Protein AF-A0A091BJ72-F1 (afdb_monomer)

Foldseek 3Di:
DDDDDDDDDDDPDDDDDDDDDDDDDDDDDDDDDDDDDDPDPPDPDPPPDDPDPPQDQDLVSLVVQLVVQVVVVQLPDDPPRHNLVSLLSNCVVPPPDPVSLVSLVVSLVVLLVQLVVCLVVVVLVSNVVSLVSNCSSPVPPPVSVVSVVSSVVSVVVVVVVVVVVVVVVVVVVVVVVVVVVVVVVVVVVVVVVVVVPDDDD

pLDDT: mean 84.04, std 21.43, range [33.72, 98.81]

Solvent-accessible surface area (backbone atoms only — not comparable to full-atom values): 12445 Å² total; per-residue (Å²): 136,81,91,82,90,80,86,83,85,82,78,88,80,83,90,86,78,90,80,87,83,77,90,79,90,79,86,77,90,75,92,82,83,86,81,93,72,79,82,75,81,74,76,77,70,83,76,77,75,70,81,74,76,78,78,61,86,49,71,69,48,24,51,51,48,22,52,50,19,51,76,70,66,17,48,72,46,54,86,98,60,15,19,52,60,31,41,54,54,43,39,73,76,47,71,86,46,64,68,51,54,50,51,47,62,71,48,41,65,56,35,52,54,48,20,55,52,23,45,76,68,67,38,54,70,58,18,53,52,30,50,51,50,45,39,68,72,45,73,81,46,79,64,53,60,59,52,52,54,52,44,56,51,51,53,52,50,52,50,52,52,52,50,53,51,50,53,51,52,51,53,49,51,51,52,50,53,52,51,49,53,53,50,54,51,54,51,51,52,52,52,53,53,54,59,74,68,57,77,89,127

Radius of gyration: 33.38 Å; Cα contacts (8 Å, |Δi|>4): 116; chains: 1; bounding box: 82×54×85 Å

Sequence (201 aa):
MSLFAKENDMRPLRPLLCLPVLLLLSACAGESSPDAAAPAATAAAPVEAAPAPAAPTDEAGLRAAAASALSEQRLYSPVGDNAIEHYLALRALVPGDANIETALVELLPYALIGSEQAIARGDFTEARRLVGLVERADAELPALSRLRDSLVAAEAEAEAEAEAAALAAEQEAARREEAEKLAASAEAEARLRAAAATPAS

Secondary structure (DSSP, 8-state):
------------------------------------------------PPPPPPPP-SHHHHHHHHHHHHHTT-SS-STTSSHHHHHHHHHHHSTT-HHHHHHHHHHHHHHHHHHHHHHHTT-HHHHHHHHHHHHHH-TT-HHHHHHHHHHHHHHHHHHHHHHHHHHHHHHHHHHHHHHHHHHHHHHHHHHHHHHHTS---

Nearest PDB structures (foldseek):
  7ue2-assembly1_A  TM=5.210E-01  e=1.868E-01  synthetic construct
  3c72-assembly1_A  TM=3.985E-01  e=3.627E+00  Rattus norvegicus
  3pz2-assembly1_A  TM=4.069E-01  e=6.001E+00  Rattus norvegicus

Organism: NCBI:txid1384054

Mean predicted aligned error: 14.5 Å

Structure (mmCIF, N/CA/C/O backbone):
data_AF-A0A091BJ72-F1
#
_entry.id   AF-A0A091BJ72-F1
#
loop_
_atom_site.group_PDB
_atom_site.id
_atom_site.type_symbol
_atom_site.label_atom_id
_atom_site.label_alt_id
_atom_site.label_comp_id
_atom_site.label_asym_id
_atom_site.label_entity_id
_atom_site.label_seq_id
_atom_site.pdbx_PDB_ins_code
_atom_site.Cartn_x
_atom_site.Cartn_y
_atom_site.Cartn_z
_atom_site.occupancy
_atom_site.B_iso_or_equiv
_atom_site.auth_seq_id
_atom_site.auth_comp_id
_atom_site.auth_asym_id
_atom_site.auth_atom_id
_atom_site.pdbx_PDB_model_num
ATOM 1 N N . MET A 1 1 ? 19.953 36.176 57.507 1.00 41.91 1 MET A N 1
ATOM 2 C CA . MET A 1 1 ? 21.101 35.612 56.764 1.00 41.91 1 MET A CA 1
ATOM 3 C C . MET A 1 1 ? 20.507 34.896 55.560 1.00 41.91 1 MET A C 1
ATOM 5 O O . MET A 1 1 ? 19.962 33.820 55.724 1.00 41.91 1 MET A O 1
ATOM 9 N N . SER A 1 2 ? 20.163 35.669 54.528 1.00 42.78 2 SER A N 1
ATOM 10 C CA . SER A 1 2 ? 20.933 35.805 53.272 1.00 42.78 2 SER A CA 1
ATOM 11 C C . SER A 1 2 ? 20.709 34.581 52.370 1.00 42.78 2 SER A C 1
ATOM 13 O O . SER A 1 2 ? 21.158 33.497 52.708 1.00 42.78 2 SER A O 1
ATOM 15 N N . LEU A 1 3 ? 19.808 34.671 51.384 1.00 46.44 3 LEU A N 1
ATOM 16 C CA . LEU A 1 3 ? 20.031 35.196 50.017 1.00 46.44 3 LEU A CA 1
ATOM 17 C C . LEU A 1 3 ? 20.848 34.228 49.148 1.00 46.44 3 LEU A C 1
ATOM 19 O O . LEU A 1 3 ? 22.059 34.193 49.289 1.00 46.44 3 LEU A O 1
ATOM 23 N N . PHE A 1 4 ? 20.160 33.508 48.254 1.00 56.00 4 PHE A N 1
ATOM 24 C CA . PHE A 1 4 ? 20.587 33.033 46.920 1.00 56.00 4 PHE A CA 1
ATOM 25 C C . PHE A 1 4 ? 19.333 32.383 46.288 1.00 56.00 4 PHE A C 1
ATOM 27 O O . PHE A 1 4 ? 18.953 31.287 46.676 1.00 56.00 4 PHE A O 1
ATOM 34 N N . ALA A 1 5 ? 18.469 33.083 45.547 1.00 49.78 5 ALA A N 1
ATOM 35 C CA . ALA A 1 5 ? 18.656 33.655 44.210 1.00 49.78 5 ALA A CA 1
ATOM 36 C C . ALA A 1 5 ? 19.182 32.630 43.190 1.00 49.78 5 ALA A C 1
ATOM 38 O O . ALA A 1 5 ? 20.393 32.482 43.033 1.00 49.78 5 ALA A O 1
ATOM 39 N N . LYS A 1 6 ? 18.257 31.971 42.479 1.00 48.66 6 LYS A N 1
ATOM 40 C CA . LYS A 1 6 ? 18.360 31.754 41.030 1.00 48.66 6 LYS A CA 1
ATOM 41 C C . LYS A 1 6 ? 16.979 31.428 40.456 1.00 48.66 6 LYS A C 1
ATOM 43 O O . LYS A 1 6 ? 16.575 30.271 40.389 1.00 48.66 6 LYS A O 1
ATOM 48 N N . GLU A 1 7 ? 16.259 32.477 40.063 1.00 51.22 7 GLU A N 1
ATOM 49 C CA . GLU A 1 7 ? 15.229 32.389 39.034 1.00 51.22 7 GLU A CA 1
ATOM 50 C C . GLU A 1 7 ? 15.788 31.705 37.776 1.00 51.22 7 GLU A C 1
ATOM 52 O O . GLU A 1 7 ? 16.894 32.014 37.328 1.00 51.22 7 GLU A O 1
ATOM 57 N N . ASN A 1 8 ? 14.997 30.822 37.170 1.00 56.53 8 ASN A N 1
ATOM 58 C CA . ASN A 1 8 ? 15.040 30.633 35.726 1.00 56.53 8 ASN A CA 1
ATOM 59 C C . ASN A 1 8 ? 13.606 30.502 35.211 1.00 56.53 8 ASN A C 1
ATOM 61 O O . ASN A 1 8 ? 13.036 29.422 35.083 1.00 56.53 8 ASN A O 1
ATOM 65 N N . ASP A 1 9 ? 13.043 31.682 35.007 1.00 54.84 9 ASP A N 1
ATOM 66 C CA . ASP A 1 9 ? 11.742 31.992 34.446 1.00 54.84 9 ASP A CA 1
ATOM 67 C C . ASP A 1 9 ? 11.800 31.736 32.922 1.00 54.84 9 ASP A C 1
ATOM 69 O O . ASP A 1 9 ? 12.394 32.516 32.176 1.00 54.84 9 ASP A O 1
ATOM 73 N N . MET A 1 10 ? 11.245 30.619 32.435 1.00 57.88 10 MET A N 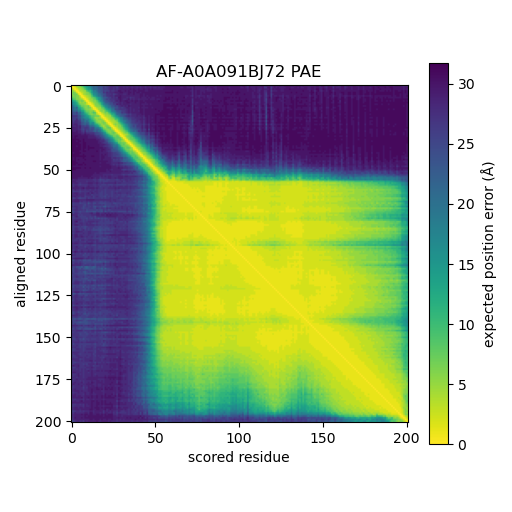1
ATOM 74 C CA . MET A 1 10 ? 11.017 30.397 30.997 1.00 57.88 10 MET A CA 1
ATOM 75 C C . MET A 1 10 ? 9.549 30.660 30.682 1.00 57.88 10 MET A C 1
ATOM 77 O O . MET A 1 10 ? 8.684 29.793 30.767 1.00 57.88 10 MET A O 1
ATOM 81 N N . ARG A 1 11 ? 9.297 31.915 30.317 1.00 65.38 11 ARG A N 1
ATOM 82 C CA . ARG A 1 11 ? 8.025 32.438 29.820 1.00 65.38 11 ARG A CA 1
ATOM 83 C C . ARG A 1 11 ? 7.670 31.813 28.462 1.00 65.38 11 ARG A C 1
ATOM 85 O O . ARG A 1 11 ? 8.443 31.999 27.521 1.00 65.38 11 ARG A O 1
ATOM 92 N N . PRO A 1 12 ? 6.484 31.211 28.274 1.00 50.06 12 PRO A N 1
ATOM 93 C CA . PRO A 1 12 ? 5.878 31.135 26.954 1.00 50.06 12 PRO A CA 1
ATOM 94 C C . PRO A 1 12 ? 5.236 32.489 26.622 1.00 50.06 12 PRO A C 1
ATOM 96 O O . PRO A 1 12 ? 4.242 32.913 27.211 1.00 50.06 12 PRO A O 1
ATOM 99 N N . LEU A 1 13 ? 5.862 33.201 25.687 1.00 52.53 13 LEU A N 1
ATOM 100 C CA . LEU A 1 13 ? 5.383 34.458 25.132 1.00 52.53 13 LEU A CA 1
ATOM 101 C C . LEU A 1 13 ? 4.424 34.167 23.961 1.00 52.53 13 LEU A C 1
ATOM 103 O O . LEU A 1 13 ? 4.842 33.566 22.978 1.00 52.53 13 LEU A O 1
ATOM 107 N N . ARG A 1 14 ? 3.205 34.726 24.061 1.00 55.38 14 ARG A N 1
ATOM 108 C CA . ARG A 1 14 ? 2.172 34.962 23.018 1.00 55.38 14 ARG A CA 1
ATOM 109 C C . ARG A 1 14 ? 1.281 33.776 22.624 1.00 55.38 14 ARG A C 1
ATOM 111 O O . ARG A 1 14 ? 1.757 32.775 22.106 1.00 55.38 14 ARG 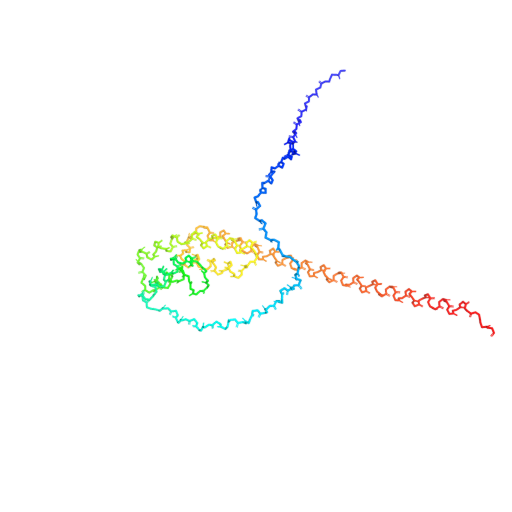A O 1
ATOM 118 N N . PRO A 1 15 ? -0.044 33.968 22.760 1.00 50.94 15 PRO A N 1
ATOM 119 C CA . PRO A 1 15 ? -0.793 34.442 21.593 1.00 50.94 15 PRO A CA 1
ATOM 120 C C . PRO A 1 15 ? -1.921 35.424 21.955 1.00 50.94 15 PRO A C 1
ATOM 122 O O . PRO A 1 15 ? -2.860 35.072 22.656 1.00 50.94 15 PRO A O 1
ATOM 125 N N . LEU A 1 16 ? -1.863 36.650 21.431 1.00 54.25 16 LEU A N 1
ATOM 126 C CA . LEU A 1 16 ? -3.065 37.444 21.164 1.00 54.25 16 LEU A CA 1
ATOM 127 C C . LEU A 1 16 ? -2.705 38.594 20.222 1.00 54.25 16 LEU A C 1
ATOM 129 O O . LEU A 1 16 ? -2.104 39.580 20.641 1.00 54.25 16 LEU A O 1
ATOM 133 N N . LEU A 1 17 ? -3.086 38.474 18.954 1.00 52.97 17 LEU A N 1
ATOM 134 C CA . LEU A 1 17 ? -3.581 39.629 18.218 1.00 52.97 17 LEU A CA 1
ATOM 135 C C . LEU A 1 17 ? -4.507 39.150 17.101 1.00 52.97 17 LEU A C 1
ATOM 137 O O . LEU A 1 17 ? -4.074 38.682 16.052 1.00 52.97 17 LEU A O 1
ATOM 141 N N . CYS A 1 18 ? -5.801 39.282 17.370 1.00 44.34 18 CYS A N 1
ATOM 142 C CA . CYS A 1 18 ? -6.822 39.444 16.356 1.00 44.34 18 CYS A CA 1
ATOM 143 C C . CYS A 1 18 ? -6.465 40.646 15.474 1.00 44.34 18 CYS A C 1
ATOM 145 O O . CYS A 1 18 ? -6.255 41.739 16.000 1.00 44.34 18 CYS A O 1
ATOM 147 N N . LEU A 1 19 ? -6.500 40.488 14.153 1.00 52.81 19 LEU A N 1
ATOM 148 C CA . LEU A 1 19 ? -6.856 41.608 13.291 1.00 52.81 19 LEU A CA 1
ATOM 149 C C . LEU A 1 19 ? -7.689 41.113 12.097 1.00 52.81 19 LEU A C 1
ATOM 151 O O . LEU A 1 19 ? -7.181 40.346 11.279 1.00 52.81 19 LEU A O 1
ATOM 155 N N . PRO A 1 20 ? -8.965 41.523 12.003 1.00 56.84 20 PRO A N 1
ATOM 156 C CA . PRO A 1 20 ? -9.822 41.260 10.860 1.00 56.84 20 PRO A CA 1
ATOM 157 C C . PRO A 1 20 ? -9.554 42.308 9.774 1.00 56.84 20 PRO A C 1
ATOM 159 O O . PRO A 1 20 ? -9.448 43.497 10.073 1.00 56.84 20 PRO A O 1
ATOM 162 N N . VAL A 1 21 ? -9.491 41.896 8.508 1.00 59.38 21 VAL A N 1
ATOM 163 C CA . VAL A 1 21 ? -9.450 42.833 7.375 1.00 59.38 21 VAL A CA 1
ATOM 164 C C . VAL A 1 21 ? -10.595 42.519 6.418 1.00 59.38 21 VAL A C 1
ATOM 166 O O . VAL A 1 21 ? -10.520 41.641 5.569 1.00 59.38 21 VAL A O 1
ATOM 169 N N . LEU A 1 22 ? -11.684 43.239 6.685 1.00 56.50 22 LEU A N 1
ATOM 170 C CA . LEU A 1 22 ? -12.515 44.011 5.759 1.00 56.50 22 LEU A CA 1
ATOM 171 C C . LEU A 1 22 ? -12.846 43.422 4.377 1.00 56.50 22 LEU A C 1
ATOM 173 O O . LEU A 1 22 ? -12.075 43.485 3.424 1.00 56.50 22 LEU A O 1
ATOM 177 N N . LEU A 1 23 ? -14.118 43.024 4.297 1.00 41.75 23 LEU A N 1
ATOM 178 C CA . LEU A 1 23 ? -15.016 43.103 3.147 1.00 41.75 23 LEU A CA 1
ATOM 179 C C . LEU A 1 23 ? -14.775 44.332 2.251 1.00 41.75 23 LEU A C 1
ATOM 181 O O . LEU A 1 23 ? -14.851 45.471 2.715 1.00 41.75 23 LEU A O 1
ATOM 185 N N . LEU A 1 24 ? -14.670 44.089 0.944 1.00 59.56 24 LEU A N 1
ATOM 186 C CA . LEU A 1 24 ? -15.122 45.025 -0.083 1.00 59.56 24 LEU A CA 1
ATO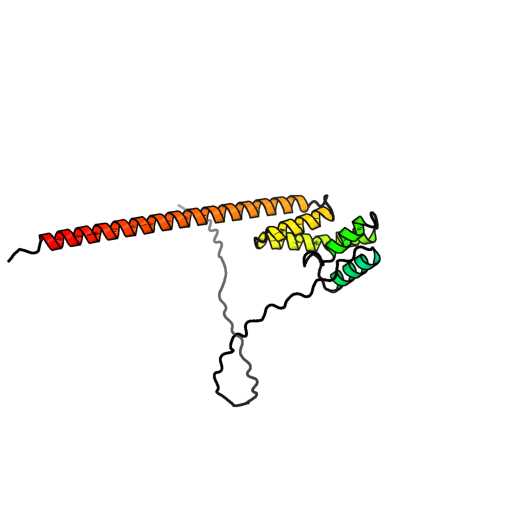M 187 C C . LEU A 1 24 ? -16.255 44.364 -0.874 1.00 59.56 24 LEU A C 1
ATOM 189 O O . LEU A 1 24 ? -16.051 43.405 -1.614 1.00 59.56 24 LEU A O 1
ATOM 193 N N . LEU A 1 25 ? -17.460 44.899 -0.670 1.00 49.41 25 LEU A N 1
ATOM 194 C CA . LEU A 1 25 ? -18.632 44.711 -1.517 1.00 49.41 25 LEU A CA 1
ATOM 195 C C . LEU A 1 25 ? -18.341 45.323 -2.894 1.00 49.41 25 LEU A C 1
ATOM 197 O O . LEU A 1 25 ? -18.135 46.532 -2.996 1.00 49.41 25 LEU A O 1
ATOM 201 N N . SER A 1 26 ? -18.403 44.515 -3.951 1.00 54.50 26 SER A N 1
ATOM 202 C CA . SER A 1 26 ? -18.716 45.010 -5.290 1.00 54.50 26 SER A CA 1
ATOM 203 C C . SER A 1 26 ? -20.077 44.460 -5.686 1.00 54.50 26 SER A C 1
ATOM 205 O O . SER A 1 26 ? -20.306 43.252 -5.711 1.00 54.50 26 SER A O 1
ATOM 207 N N . ALA A 1 27 ? -20.996 45.395 -5.876 1.00 45.66 27 ALA A N 1
ATOM 208 C CA . ALA A 1 27 ? -22.393 45.187 -6.166 1.00 45.66 27 ALA A CA 1
ATOM 209 C C . ALA A 1 27 ? -22.590 44.829 -7.643 1.00 45.66 27 ALA A C 1
ATOM 211 O O . ALA A 1 27 ? -22.234 45.612 -8.519 1.00 45.66 27 ALA A O 1
ATOM 212 N N . CYS A 1 28 ? -23.266 43.715 -7.900 1.00 50.41 28 CYS A N 1
ATOM 213 C CA . CYS A 1 28 ? -24.176 43.621 -9.032 1.00 50.41 28 CYS A CA 1
ATOM 214 C C . CYS A 1 28 ? -25.547 43.273 -8.468 1.00 50.41 28 CYS A C 1
ATOM 216 O O . CYS A 1 28 ? -25.776 42.174 -7.965 1.00 50.41 28 CYS A O 1
ATOM 218 N N . ALA A 1 29 ? -26.420 44.277 -8.500 1.00 36.97 29 ALA A N 1
ATOM 219 C CA . ALA A 1 29 ? -27.843 44.122 -8.298 1.00 36.97 29 ALA A CA 1
ATOM 220 C C . ALA A 1 29 ? -28.407 43.199 -9.385 1.00 36.97 29 ALA A C 1
ATOM 222 O O . ALA A 1 29 ? -28.078 43.318 -10.565 1.00 36.97 29 ALA A O 1
ATOM 223 N N . GLY A 1 30 ? -29.241 42.274 -8.944 1.00 33.72 30 GLY A N 1
ATOM 224 C CA . GLY A 1 30 ? -29.987 41.330 -9.753 1.00 33.72 30 GLY A CA 1
ATOM 225 C C . GLY A 1 30 ? -31.021 40.711 -8.834 1.00 33.72 30 GLY A C 1
ATOM 226 O O . GLY A 1 30 ? -30.848 39.596 -8.350 1.00 33.72 30 GLY A O 1
ATOM 227 N N . GLU A 1 31 ? -32.035 41.499 -8.486 1.00 39.50 31 GLU A N 1
ATOM 228 C CA . GLU A 1 31 ? -33.151 41.053 -7.667 1.00 39.50 31 GLU A CA 1
ATOM 229 C C . GLU A 1 31 ? -33.950 39.965 -8.396 1.00 39.50 31 GLU A C 1
ATOM 231 O O . GLU A 1 31 ? -34.531 40.215 -9.450 1.00 39.50 31 GLU A O 1
ATOM 236 N N . SER A 1 32 ? -34.016 38.767 -7.812 1.00 34.44 32 SER A N 1
ATOM 237 C CA . SER A 1 32 ? -35.209 37.909 -7.798 1.00 34.44 32 SER A CA 1
ATOM 238 C C . SER A 1 32 ? -35.010 36.754 -6.814 1.00 34.44 32 SER A C 1
ATOM 240 O O . SER A 1 32 ? -34.097 35.943 -6.929 1.00 34.44 32 SER A O 1
ATOM 242 N N . SER A 1 33 ? -35.892 36.687 -5.827 1.00 38.34 33 SER A N 1
ATOM 243 C CA . SER A 1 33 ? -36.176 35.520 -4.987 1.00 38.34 33 SER A CA 1
ATOM 244 C C . SER A 1 33 ? -37.695 35.487 -4.782 1.00 38.34 33 SER A C 1
ATOM 246 O O . SER A 1 33 ? -38.308 36.554 -4.897 1.00 38.34 33 SER A O 1
ATOM 248 N N . PRO A 1 34 ? -38.323 34.353 -4.420 1.00 46.28 34 PRO A N 1
ATOM 249 C CA . PRO A 1 34 ? -37.728 33.059 -4.067 1.00 46.28 34 PRO A CA 1
ATOM 250 C C . PRO A 1 34 ? -38.365 31.866 -4.815 1.00 46.28 34 PRO A C 1
ATOM 252 O O . PRO A 1 34 ? -39.544 31.895 -5.149 1.00 46.28 34 PRO A O 1
ATOM 255 N N . ASP A 1 35 ? -37.631 30.767 -4.980 1.00 34.03 35 ASP A N 1
ATOM 256 C CA . ASP A 1 35 ? -38.262 29.448 -4.874 1.00 34.03 35 ASP A CA 1
ATOM 257 C C . ASP A 1 35 ? -37.281 28.447 -4.272 1.00 34.03 35 ASP A C 1
ATOM 259 O O . ASP A 1 35 ? -36.131 28.308 -4.695 1.00 34.03 35 ASP A O 1
ATOM 263 N N . ALA A 1 36 ? -37.750 27.803 -3.214 1.00 48.66 36 ALA A N 1
ATOM 264 C CA . ALA A 1 36 ? -37.056 26.745 -2.522 1.00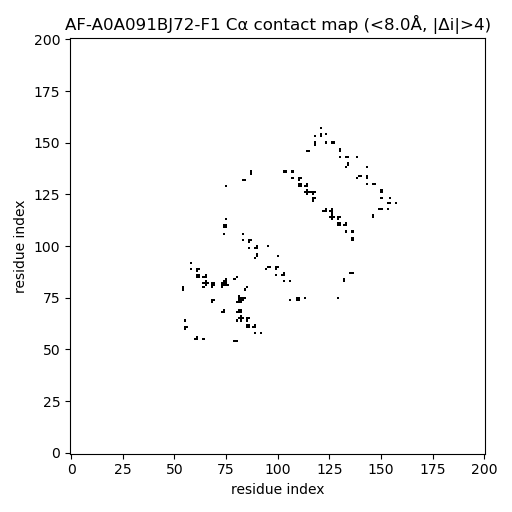 48.66 36 ALA A CA 1
ATOM 265 C C . ALA A 1 36 ? -37.318 25.439 -3.274 1.00 48.66 36 ALA A C 1
ATOM 267 O O . ALA A 1 36 ? -38.329 24.781 -3.052 1.00 48.66 36 ALA A O 1
ATOM 268 N N . ALA A 1 37 ? -36.375 25.036 -4.121 1.00 44.50 37 ALA A N 1
ATOM 269 C CA . ALA A 1 37 ? -36.301 23.678 -4.635 1.00 44.50 37 ALA A CA 1
ATOM 270 C C . ALA A 1 37 ? -35.021 23.031 -4.102 1.00 44.50 37 ALA A C 1
ATOM 272 O O . ALA A 1 37 ? -33.906 23.375 -4.495 1.00 44.50 37 ALA A O 1
ATOM 273 N N . ALA A 1 38 ? -35.192 22.107 -3.158 1.00 50.97 38 ALA A N 1
ATOM 274 C CA . ALA A 1 38 ? -34.137 21.206 -2.726 1.00 50.97 38 ALA A CA 1
ATOM 275 C C . ALA A 1 38 ? -33.558 20.472 -3.952 1.00 50.97 38 ALA A C 1
ATOM 277 O O . ALA A 1 38 ? -34.342 19.980 -4.770 1.00 50.97 38 ALA A O 1
ATOM 278 N N . PRO A 1 39 ? -32.228 20.343 -4.105 1.00 42.34 39 PRO A N 1
ATOM 279 C CA . PRO A 1 39 ? -31.697 19.439 -5.105 1.00 42.34 39 PRO A CA 1
ATOM 280 C C . PRO A 1 39 ? -32.037 18.019 -4.652 1.00 42.34 39 PRO A C 1
ATOM 282 O O . PRO A 1 39 ? -31.519 17.521 -3.651 1.00 42.34 39 PRO A O 1
ATOM 285 N N . ALA A 1 40 ? -32.948 17.373 -5.376 1.00 44.94 40 ALA A N 1
ATOM 286 C CA . ALA A 1 40 ? -33.088 15.933 -5.312 1.00 44.94 40 ALA A CA 1
ATOM 287 C C . ALA A 1 40 ? -31.718 15.334 -5.645 1.00 44.94 40 ALA A C 1
ATOM 289 O O . ALA A 1 40 ? -31.148 15.608 -6.703 1.00 44.94 40 ALA A O 1
ATOM 290 N N . ALA A 1 41 ? -31.176 14.554 -4.713 1.00 48.09 41 ALA A N 1
ATOM 291 C CA . ALA A 1 41 ? -30.009 13.732 -4.951 1.00 48.09 41 ALA A CA 1
ATOM 292 C C . ALA A 1 41 ? -30.356 12.741 -6.067 1.00 48.09 41 ALA A C 1
ATOM 294 O O . ALA A 1 41 ? -30.972 11.702 -5.831 1.00 48.09 41 ALA A O 1
ATOM 295 N N . THR A 1 42 ? -29.989 13.081 -7.300 1.00 43.69 42 THR A N 1
ATOM 296 C CA . THR A 1 42 ? -29.877 12.102 -8.373 1.00 43.69 42 THR A CA 1
ATOM 297 C C . THR A 1 42 ? -28.794 11.132 -7.934 1.00 43.69 42 THR A C 1
ATOM 299 O O . THR A 1 42 ? -27.609 11.462 -7.948 1.00 43.69 42 THR A O 1
ATOM 302 N N . ALA A 1 43 ? -29.213 9.951 -7.482 1.00 51.97 43 ALA A N 1
ATOM 303 C CA . ALA A 1 43 ? -28.327 8.817 -7.320 1.00 51.97 43 ALA A CA 1
ATOM 304 C C . ALA A 1 43 ? -27.600 8.620 -8.654 1.00 51.97 43 ALA A C 1
ATOM 306 O O . ALA A 1 43 ? -28.229 8.340 -9.677 1.00 51.97 43 ALA A O 1
ATOM 307 N N . ALA A 1 44 ? -26.286 8.845 -8.650 1.00 49.88 44 ALA A N 1
ATOM 308 C CA . ALA A 1 44 ? -25.439 8.515 -9.777 1.00 49.88 44 ALA A CA 1
ATOM 309 C C . ALA A 1 44 ? -25.612 7.016 -10.036 1.00 49.88 44 ALA A C 1
ATOM 311 O O . ALA A 1 44 ? -25.274 6.187 -9.189 1.00 49.88 44 ALA A O 1
ATOM 312 N N . ALA A 1 45 ? -26.212 6.683 -11.178 1.00 52.59 45 ALA A N 1
ATOM 313 C CA . ALA A 1 45 ? -26.253 5.314 -11.655 1.00 52.59 45 ALA A CA 1
ATOM 314 C C . ALA A 1 45 ? -24.807 4.788 -11.723 1.00 52.59 45 ALA A C 1
ATOM 316 O O . ALA A 1 45 ? -23.912 5.560 -12.087 1.00 52.59 45 ALA A O 1
ATOM 317 N N . PRO A 1 46 ? -24.556 3.513 -11.374 1.00 48.97 46 PRO A N 1
ATOM 318 C CA . PRO A 1 46 ? -23.229 2.943 -11.511 1.00 48.97 46 PRO A CA 1
ATOM 319 C C . PRO A 1 46 ? -22.833 3.067 -12.978 1.00 48.97 46 PRO A C 1
ATOM 321 O O . PRO A 1 46 ? -23.512 2.536 -13.858 1.00 48.97 46 PRO A O 1
ATOM 324 N N . VAL A 1 47 ? -21.766 3.816 -13.244 1.00 53.09 47 VAL A N 1
ATOM 325 C CA . VAL A 1 47 ? -21.139 3.807 -14.558 1.00 53.09 47 VAL A CA 1
ATOM 326 C C . VAL A 1 47 ? -20.506 2.429 -14.668 1.00 53.09 47 VAL A C 1
ATOM 328 O O . VAL A 1 47 ? -19.510 2.142 -14.008 1.00 53.09 47 VAL A O 1
ATOM 331 N N . GLU A 1 48 ? -21.159 1.543 -15.413 1.00 56.91 48 GLU A N 1
ATOM 332 C CA . GLU A 1 48 ? -20.614 0.241 -15.767 1.00 56.91 48 GLU A CA 1
ATOM 333 C C . GLU A 1 48 ? -19.283 0.498 -16.480 1.00 56.91 48 GLU A C 1
ATOM 335 O O . GLU A 1 48 ? -19.242 1.092 -17.561 1.00 56.91 48 GLU A O 1
ATOM 340 N N . ALA A 1 49 ? -18.180 0.168 -15.801 1.00 55.50 49 ALA A N 1
ATOM 341 C CA . ALA A 1 49 ? -16.843 0.362 -16.329 1.00 55.50 49 ALA A CA 1
ATOM 342 C C . ALA A 1 49 ? -16.731 -0.446 -17.624 1.00 55.50 49 ALA A C 1
ATOM 344 O O . ALA A 1 49 ? -16.847 -1.673 -17.610 1.00 55.50 49 ALA A O 1
ATOM 345 N N . ALA A 1 50 ? -16.532 0.252 -18.745 1.00 56.88 50 ALA A N 1
ATOM 346 C CA . ALA A 1 50 ? -16.207 -0.390 -20.008 1.00 56.88 50 ALA A CA 1
ATOM 347 C C . ALA A 1 50 ? -15.030 -1.360 -19.789 1.00 56.88 50 ALA A C 1
ATOM 349 O O . ALA A 1 50 ? -14.134 -1.043 -18.997 1.00 56.88 50 ALA A O 1
ATOM 350 N N . PRO A 1 51 ? -15.018 -2.532 -20.452 1.00 53.81 51 PRO A N 1
ATOM 351 C CA . PRO A 1 51 ? -13.944 -3.498 -20.284 1.00 53.81 51 PRO A CA 1
ATOM 352 C C . PRO A 1 51 ? -12.612 -2.806 -20.564 1.00 53.81 51 PRO A C 1
ATOM 354 O O . PRO A 1 51 ? -12.421 -2.232 -21.639 1.00 53.81 51 PRO A O 1
ATOM 357 N N . ALA A 1 52 ? -11.720 -2.825 -19.570 1.00 60.19 52 ALA A N 1
ATOM 358 C CA . ALA A 1 52 ? -10.395 -2.251 -19.716 1.00 60.19 52 ALA A CA 1
ATOM 359 C C . ALA A 1 52 ? -9.721 -2.902 -20.936 1.00 60.19 52 ALA A C 1
ATOM 361 O O . ALA A 1 52 ? -9.795 -4.131 -21.081 1.00 60.19 52 ALA A O 1
ATOM 362 N N . PRO A 1 53 ? -9.109 -2.116 -21.841 1.00 62.41 53 PRO A N 1
ATOM 363 C CA . PRO A 1 53 ? -8.335 -2.689 -22.930 1.00 62.41 53 PRO A CA 1
ATOM 364 C C . PRO A 1 53 ? -7.294 -3.649 -22.348 1.00 62.41 53 PRO A C 1
ATOM 366 O O . PRO A 1 53 ? -6.745 -3.404 -21.273 1.00 62.41 53 PRO A O 1
ATOM 369 N N . ALA A 1 54 ? -7.050 -4.763 -23.042 1.00 71.62 54 ALA A N 1
ATOM 370 C CA . ALA A 1 54 ? -6.042 -5.720 -22.611 1.00 71.62 54 ALA A CA 1
ATOM 371 C C . ALA A 1 54 ? -4.696 -5.001 -22.444 1.00 71.62 54 ALA A C 1
ATOM 373 O O . ALA A 1 54 ? -4.288 -4.245 -23.331 1.00 71.62 54 ALA A O 1
ATOM 374 N N . ALA A 1 55 ? -4.032 -5.228 -21.308 1.00 76.44 55 ALA A N 1
ATOM 375 C CA . ALA A 1 55 ? -2.728 -4.639 -21.042 1.00 76.44 55 ALA A CA 1
ATOM 376 C C . ALA A 1 55 ? -1.761 -5.013 -22.179 1.00 76.44 55 ALA A C 1
ATOM 378 O O . ALA A 1 55 ? -1.734 -6.181 -22.587 1.00 76.44 55 ALA A O 1
ATOM 379 N N . PRO A 1 56 ? -0.995 -4.051 -22.722 1.00 84.94 56 PRO A N 1
ATOM 380 C CA . PRO A 1 56 ? -0.042 -4.357 -23.773 1.00 84.94 56 PRO A CA 1
ATOM 381 C C . PRO A 1 56 ? 1.006 -5.338 -23.248 1.00 84.94 56 PRO A C 1
ATOM 383 O O . PRO A 1 56 ? 1.474 -5.222 -22.119 1.00 84.94 56 PRO A O 1
ATOM 386 N N . THR A 1 57 ? 1.369 -6.314 -24.075 1.00 86.81 57 THR A N 1
ATOM 387 C CA . THR A 1 57 ? 2.330 -7.366 -23.704 1.00 86.81 57 THR A CA 1
ATOM 388 C C . THR A 1 57 ? 3.595 -7.341 -24.550 1.00 86.81 57 THR A C 1
ATOM 390 O O . THR A 1 57 ? 4.548 -8.050 -24.239 1.00 86.81 57 THR A O 1
ATOM 393 N N . ASP A 1 58 ? 3.604 -6.578 -25.642 1.00 95.50 58 ASP A N 1
ATOM 394 C CA . ASP A 1 58 ? 4.767 -6.403 -26.498 1.00 95.50 58 ASP A CA 1
ATOM 395 C C . ASP A 1 58 ? 5.559 -5.147 -26.115 1.00 95.50 58 ASP A C 1
ATOM 397 O O . ASP A 1 58 ? 5.076 -4.233 -25.446 1.00 95.50 58 ASP A O 1
ATOM 401 N N . GLU A 1 59 ? 6.817 -5.104 -26.542 1.00 96.62 59 GLU A N 1
ATOM 402 C CA . GLU A 1 59 ? 7.756 -4.050 -26.162 1.00 96.62 59 GLU A CA 1
ATOM 403 C C . GLU A 1 59 ? 7.281 -2.657 -26.609 1.00 96.62 59 GLU A C 1
ATOM 405 O O . GLU A 1 59 ? 7.366 -1.687 -25.856 1.00 96.62 59 GLU A O 1
ATOM 410 N N . ALA A 1 60 ? 6.754 -2.555 -27.833 1.00 97.12 60 ALA A N 1
ATOM 411 C CA . ALA A 1 60 ? 6.264 -1.298 -28.389 1.00 97.12 60 ALA A CA 1
ATOM 412 C C . ALA A 1 60 ? 5.021 -0.791 -27.643 1.00 97.12 60 ALA A C 1
ATOM 414 O O . ALA A 1 60 ? 4.970 0.388 -27.282 1.00 97.12 60 ALA A O 1
ATOM 415 N N . GLY A 1 61 ? 4.051 -1.671 -27.371 1.00 97.31 61 GLY A N 1
ATOM 416 C CA . GLY A 1 61 ? 2.853 -1.329 -26.615 1.00 97.31 61 GLY A CA 1
ATOM 417 C C . GLY A 1 61 ? 3.173 -0.931 -25.178 1.00 97.31 61 GLY A C 1
ATOM 418 O O . GLY A 1 61 ? 2.667 0.082 -24.700 1.00 97.31 61 GLY A O 1
ATOM 419 N N . LEU A 1 62 ? 4.069 -1.660 -24.509 1.00 97.75 62 LEU A N 1
ATOM 420 C CA . LEU A 1 62 ? 4.490 -1.341 -23.145 1.00 97.75 62 LEU A CA 1
ATOM 421 C C . LEU A 1 62 ? 5.235 -0.003 -23.058 1.00 97.75 62 LEU A C 1
ATOM 423 O O . LEU A 1 62 ? 4.994 0.767 -22.131 1.00 97.75 62 LEU A O 1
ATOM 427 N N . ARG A 1 63 ? 6.095 0.334 -24.032 1.00 98.00 63 ARG A N 1
ATOM 428 C CA . ARG A 1 63 ? 6.736 1.663 -24.070 1.00 98.00 63 ARG A CA 1
ATOM 429 C C . ARG A 1 63 ? 5.725 2.784 -24.280 1.00 98.00 63 ARG A C 1
ATOM 431 O O . ARG A 1 63 ? 5.830 3.819 -23.624 1.00 98.00 63 ARG A O 1
ATOM 438 N N . ALA A 1 64 ? 4.746 2.586 -25.162 1.00 97.94 64 ALA A N 1
ATOM 439 C CA . ALA A 1 64 ? 3.675 3.557 -25.364 1.00 97.94 64 ALA A CA 1
ATOM 440 C C . ALA A 1 64 ? 2.827 3.740 -24.091 1.00 97.94 64 ALA A C 1
ATOM 442 O O . ALA A 1 64 ? 2.535 4.874 -23.711 1.00 97.94 64 ALA A O 1
ATOM 443 N N . ALA A 1 65 ? 2.491 2.647 -23.401 1.00 97.62 65 ALA A N 1
ATOM 444 C CA . ALA A 1 65 ? 1.736 2.687 -22.152 1.00 97.62 65 ALA A CA 1
ATOM 445 C C . ALA A 1 65 ? 2.519 3.346 -21.009 1.00 97.62 65 ALA A C 1
ATOM 447 O O . ALA A 1 65 ? 1.971 4.205 -20.322 1.00 97.62 65 ALA A O 1
ATOM 448 N N . ALA A 1 66 ? 3.810 3.035 -20.852 1.00 98.00 66 ALA A N 1
ATOM 449 C CA . ALA A 1 66 ? 4.676 3.699 -19.879 1.00 98.00 66 ALA A CA 1
ATOM 450 C C . ALA A 1 66 ? 4.751 5.217 -20.128 1.00 98.00 66 ALA A C 1
ATOM 452 O O . ALA A 1 66 ? 4.597 6.007 -19.197 1.00 98.00 66 ALA A O 1
ATOM 453 N N . ALA A 1 67 ? 4.917 5.636 -21.388 1.00 97.75 67 ALA A N 1
ATOM 454 C CA . ALA A 1 67 ? 4.957 7.050 -21.757 1.00 97.75 67 ALA A CA 1
ATOM 455 C C . ALA A 1 67 ? 3.621 7.770 -21.495 1.00 97.75 67 ALA A C 1
ATOM 457 O O . ALA A 1 67 ? 3.623 8.876 -20.952 1.00 97.75 67 ALA A O 1
ATOM 458 N N . SER A 1 68 ? 2.485 7.144 -21.830 1.00 98.31 68 SER A N 1
ATOM 459 C CA . SER A 1 68 ? 1.151 7.674 -21.498 1.00 98.31 68 SER A CA 1
ATOM 460 C C . SER A 1 68 ? 0.987 7.814 -19.985 1.00 98.31 68 SER A C 1
ATOM 462 O O . SER A 1 68 ? 0.683 8.910 -19.513 1.00 98.31 68 SER A O 1
ATOM 464 N N . ALA A 1 69 ? 1.283 6.761 -19.219 1.00 98.38 69 ALA A N 1
ATOM 465 C CA . ALA A 1 69 ? 1.175 6.773 -17.765 1.00 98.38 69 ALA A CA 1
ATOM 466 C C . ALA A 1 69 ? 2.028 7.877 -17.120 1.00 98.38 69 ALA A C 1
ATOM 468 O O . ALA A 1 69 ? 1.545 8.578 -16.234 1.00 98.38 69 ALA A O 1
ATOM 469 N N . LEU A 1 70 ? 3.258 8.099 -17.599 1.00 98.06 70 LEU A N 1
ATOM 470 C CA . LEU A 1 70 ? 4.091 9.223 -17.158 1.00 98.06 70 LEU A CA 1
ATOM 471 C C . LEU A 1 70 ? 3.451 10.579 -17.471 1.00 98.06 70 LEU A C 1
ATOM 473 O O . LEU A 1 70 ? 3.374 11.440 -16.594 1.00 98.06 70 LEU A O 1
ATOM 477 N N . SER A 1 71 ? 2.985 10.772 -18.709 1.00 98.25 71 SER A N 1
ATOM 478 C CA . SER A 1 71 ? 2.391 12.043 -19.147 1.00 98.25 71 SER A CA 1
ATOM 479 C C . SER A 1 71 ? 1.125 12.408 -18.368 1.00 98.25 71 SER A C 1
ATOM 481 O O . SER A 1 71 ? 0.859 13.580 -18.114 1.00 98.25 71 SER A O 1
ATOM 483 N N . GLU A 1 72 ? 0.386 11.392 -17.933 1.00 98.25 72 GLU A N 1
ATOM 484 C CA . GLU A 1 72 ? -0.846 11.514 -17.159 1.00 98.25 72 GLU A CA 1
ATOM 485 C C . GLU A 1 72 ? -0.607 11.402 -15.645 1.00 98.25 72 GLU A C 1
ATOM 487 O O . GLU A 1 72 ? -1.558 11.332 -14.871 1.00 98.25 72 GLU A O 1
ATOM 492 N N . GLN A 1 73 ? 0.657 11.389 -15.208 1.00 98.06 73 GLN A N 1
ATOM 493 C CA . GLN A 1 73 ? 1.060 11.323 -13.799 1.00 98.06 73 GLN A CA 1
ATOM 494 C C . GLN A 1 73 ? 0.551 10.078 -13.047 1.00 98.06 73 GLN A C 1
ATOM 496 O O . GLN A 1 73 ? 0.495 10.061 -11.815 1.00 98.06 73 GLN A O 1
ATOM 501 N N . ARG A 1 74 ? 0.253 8.992 -13.766 1.00 98.38 74 ARG A N 1
ATOM 502 C CA . ARG A 1 74 ? -0.067 7.672 -13.204 1.00 98.38 74 ARG A CA 1
ATOM 503 C C . ARG A 1 74 ? 1.224 6.943 -12.838 1.00 98.38 74 ARG A C 1
ATOM 505 O O . ARG A 1 74 ? 1.630 5.995 -13.501 1.00 98.38 74 ARG A O 1
ATOM 512 N N . LEU A 1 75 ? 1.935 7.432 -11.820 1.00 98.44 75 LEU A N 1
ATOM 513 C CA . LEU A 1 75 ? 3.297 6.965 -11.517 1.00 98.44 75 LEU A CA 1
ATOM 514 C C . LEU A 1 75 ? 3.315 5.555 -10.909 1.00 98.44 75 LEU A C 1
ATOM 516 O O . LEU A 1 75 ? 3.997 4.672 -11.418 1.00 98.44 75 LEU A O 1
ATOM 520 N N . TYR A 1 76 ? 2.530 5.337 -9.852 1.00 98.00 76 TYR A N 1
ATOM 521 C CA . TYR A 1 76 ? 2.402 4.051 -9.146 1.00 98.00 76 TYR A CA 1
ATOM 522 C C . TYR A 1 76 ? 0.943 3.595 -8.982 1.00 98.00 76 TYR A C 1
ATOM 524 O O . TYR A 1 76 ? 0.684 2.518 -8.446 1.00 98.00 76 TYR A O 1
ATOM 532 N N . SER A 1 77 ? -0.009 4.436 -9.387 1.00 96.31 77 SER A N 1
ATOM 533 C CA . SER A 1 77 ? -1.456 4.257 -9.245 1.00 96.31 77 SER A CA 1
ATOM 534 C C . SER A 1 77 ? -2.145 4.742 -10.527 1.00 96.31 77 SER A C 1
ATOM 536 O O . SER A 1 77 ? -1.646 5.709 -11.115 1.00 96.31 77 SER A O 1
ATOM 538 N N . PRO A 1 78 ? -3.256 4.118 -10.966 1.00 96.75 78 PRO A N 1
ATOM 539 C CA . PRO A 1 78 ? -3.947 2.960 -10.379 1.00 96.75 78 PRO A CA 1
ATOM 540 C C . PRO A 1 78 ? -3.186 1.636 -10.571 1.00 96.75 78 PRO A C 1
ATOM 542 O O . PRO A 1 78 ? -2.188 1.567 -11.288 1.00 96.75 78 PRO A O 1
ATOM 545 N N . VAL A 1 79 ? -3.646 0.570 -9.910 1.00 94.81 79 VAL A N 1
ATOM 546 C CA . VAL A 1 79 ? -3.097 -0.790 -10.075 1.00 94.81 79 VAL A CA 1
ATOM 547 C C . VAL A 1 79 ? -3.274 -1.259 -11.520 1.00 94.81 79 VAL A C 1
ATOM 549 O O . VAL A 1 79 ? -4.348 -1.079 -12.090 1.00 94.81 79 VAL A O 1
ATOM 552 N N . GLY A 1 80 ? -2.245 -1.875 -12.107 1.00 92.50 80 GLY A N 1
ATOM 553 C CA . GLY A 1 80 ? -2.307 -2.458 -13.451 1.00 92.50 80 GLY A CA 1
ATOM 554 C C . GLY A 1 80 ? -2.182 -1.468 -14.613 1.00 92.50 80 GLY A C 1
ATOM 555 O O . GLY A 1 80 ? -1.995 -1.902 -15.746 1.00 92.50 80 GLY A O 1
ATOM 556 N N . ASP A 1 81 ? -2.250 -0.158 -14.362 1.00 95.62 81 ASP A N 1
ATOM 557 C CA . ASP A 1 81 ? -2.055 0.872 -15.388 1.00 95.62 81 ASP A CA 1
ATOM 558 C C . ASP A 1 81 ? -1.313 2.094 -14.831 1.00 95.62 81 ASP A C 1
ATOM 560 O O . ASP A 1 81 ? -1.852 3.196 -14.693 1.00 95.62 81 ASP A O 1
ATOM 564 N N . ASN A 1 82 ? -0.046 1.876 -14.486 1.00 98.12 82 ASN A N 1
ATOM 565 C CA . ASN A 1 82 ? 0.860 2.918 -14.024 1.00 98.12 82 ASN A CA 1
ATOM 566 C C . ASN A 1 82 ? 2.267 2.736 -14.601 1.00 98.12 82 ASN A C 1
ATOM 568 O O . ASN A 1 82 ? 2.646 1.652 -15.049 1.00 98.12 82 ASN A O 1
ATOM 572 N N . ALA A 1 83 ? 3.047 3.815 -14.579 1.00 98.56 83 ALA A N 1
ATOM 573 C CA . ALA A 1 83 ? 4.360 3.877 -15.200 1.00 98.56 83 ALA A CA 1
ATOM 574 C C . ALA A 1 83 ? 5.316 2.819 -14.631 1.00 98.56 83 ALA A C 1
ATOM 576 O O . ALA A 1 83 ? 5.966 2.120 -15.405 1.00 98.56 83 ALA A O 1
ATOM 577 N N . ILE A 1 84 ? 5.377 2.654 -13.303 1.00 98.69 84 ILE A N 1
ATOM 578 C CA . ILE A 1 84 ? 6.280 1.681 -12.669 1.00 98.69 84 ILE A CA 1
ATOM 579 C C . ILE A 1 84 ? 5.958 0.255 -13.120 1.00 98.69 84 ILE A C 1
ATOM 581 O O . ILE A 1 84 ? 6.869 -0.484 -13.484 1.00 98.69 84 ILE A O 1
ATOM 585 N N . GLU A 1 85 ? 4.687 -0.147 -13.124 1.00 98.38 85 GLU A N 1
ATOM 586 C CA . GLU A 1 85 ? 4.291 -1.494 -13.551 1.00 98.38 85 GLU A CA 1
ATOM 587 C C . GLU A 1 85 ? 4.617 -1.750 -15.031 1.00 98.38 85 GLU A C 1
ATOM 589 O O . GLU A 1 85 ? 5.160 -2.810 -15.353 1.00 98.38 85 GLU A O 1
ATOM 594 N N . HIS A 1 86 ? 4.402 -0.761 -15.909 1.00 98.44 86 HIS A N 1
ATOM 595 C CA . HIS A 1 86 ? 4.787 -0.858 -17.323 1.00 98.44 86 HIS A CA 1
ATOM 596 C C . HIS A 1 86 ? 6.310 -0.961 -17.504 1.00 98.44 86 HIS A C 1
ATOM 598 O O . HIS A 1 86 ? 6.779 -1.786 -18.288 1.00 98.44 86 HIS A O 1
ATOM 604 N N . TYR A 1 87 ? 7.109 -0.196 -16.750 1.00 98.56 87 TYR A N 1
ATOM 605 C CA . TYR A 1 87 ? 8.575 -0.300 -16.794 1.00 98.56 87 TYR A CA 1
ATOM 606 C C . TYR A 1 87 ? 9.106 -1.613 -16.208 1.00 98.56 87 TYR A C 1
ATOM 608 O O . TYR A 1 87 ? 10.060 -2.176 -16.742 1.00 98.56 87 TYR A O 1
ATOM 616 N N . LEU A 1 88 ? 8.479 -2.152 -15.160 1.00 98.38 88 LEU A N 1
ATOM 617 C CA . LEU A 1 88 ? 8.823 -3.475 -14.631 1.00 98.38 88 LEU A CA 1
ATOM 618 C C . LEU A 1 88 ? 8.527 -4.582 -15.652 1.00 98.38 88 LEU A C 1
ATOM 620 O O . LEU A 1 88 ? 9.336 -5.499 -15.807 1.00 98.38 88 LEU A O 1
ATOM 624 N N . ALA A 1 89 ? 7.407 -4.484 -16.375 1.00 98.00 89 ALA A N 1
ATOM 625 C CA . ALA A 1 89 ? 7.087 -5.395 -17.470 1.00 98.00 89 ALA A CA 1
ATOM 626 C C . ALA A 1 89 ? 8.089 -5.264 -18.631 1.00 98.00 89 ALA A C 1
ATOM 628 O O . ALA A 1 89 ? 8.574 -6.275 -19.140 1.00 98.00 89 ALA A O 1
ATOM 629 N N . LEU A 1 90 ? 8.475 -4.035 -18.998 1.00 98.25 90 LEU A N 1
ATOM 630 C CA . LEU A 1 90 ? 9.522 -3.787 -19.994 1.00 98.25 90 LEU A CA 1
ATOM 631 C C . LEU A 1 90 ? 10.863 -4.398 -19.585 1.00 98.25 90 LEU A C 1
ATOM 633 O O . LEU A 1 90 ? 11.502 -5.045 -20.409 1.00 98.25 90 LEU A O 1
ATOM 637 N N . ARG A 1 91 ? 11.275 -4.250 -18.321 1.00 98.12 91 ARG A N 1
ATOM 638 C CA . ARG A 1 91 ? 12.527 -4.834 -17.819 1.00 98.12 91 ARG A CA 1
ATOM 639 C C . ARG A 1 91 ? 12.525 -6.359 -17.899 1.00 98.12 91 ARG A C 1
ATOM 641 O O . ARG A 1 91 ? 13.557 -6.959 -18.178 1.00 98.12 91 ARG A O 1
ATOM 648 N N . ALA A 1 92 ? 11.376 -6.992 -17.661 1.00 97.38 92 ALA A N 1
ATOM 649 C CA . ALA A 1 92 ? 11.239 -8.439 -17.810 1.00 97.38 92 ALA A CA 1
ATOM 650 C C . ALA A 1 92 ? 11.393 -8.893 -19.275 1.00 97.38 92 ALA A C 1
ATOM 652 O O . ALA A 1 92 ? 11.900 -9.986 -19.520 1.00 97.38 92 ALA A O 1
ATOM 653 N N . LEU A 1 93 ? 10.977 -8.060 -20.236 1.00 97.19 93 LEU A N 1
ATOM 654 C CA . LEU A 1 93 ? 11.072 -8.349 -21.668 1.00 97.19 93 LEU A CA 1
ATOM 655 C C . LEU A 1 93 ? 12.458 -8.028 -22.253 1.00 97.19 93 LEU A C 1
ATOM 657 O O . LEU A 1 93 ? 12.971 -8.790 -23.070 1.00 97.19 93 LEU A O 1
ATOM 661 N N . VAL A 1 94 ? 13.066 -6.921 -21.819 1.00 96.62 94 VAL A N 1
ATOM 662 C CA . VAL A 1 94 ? 14.364 -6.413 -22.290 1.00 96.62 94 VAL A CA 1
ATOM 663 C C . VAL A 1 94 ? 15.285 -6.152 -21.087 1.00 96.62 94 VAL A C 1
ATOM 665 O O . VAL A 1 94 ? 15.513 -5.001 -20.703 1.00 96.62 94 VAL A O 1
ATOM 668 N N . PRO A 1 95 ? 15.804 -7.211 -20.442 1.00 96.75 95 PRO A N 1
ATOM 669 C CA . PRO A 1 95 ? 16.647 -7.060 -19.263 1.00 96.75 95 PRO A CA 1
ATOM 670 C C . PRO A 1 95 ? 17.957 -6.335 -19.601 1.00 96.75 95 PRO A C 1
ATOM 672 O O . PRO A 1 95 ? 18.614 -6.647 -20.596 1.00 96.75 95 PRO A O 1
ATOM 675 N N . GLY A 1 96 ? 18.364 -5.397 -18.742 1.00 95.12 96 GLY A N 1
ATOM 676 C CA . GLY A 1 96 ? 19.626 -4.661 -18.876 1.00 95.12 96 GLY A CA 1
ATOM 677 C C . GLY A 1 96 ? 19.584 -3.429 -19.791 1.00 95.12 96 GLY A C 1
ATOM 678 O O . GLY A 1 96 ? 20.635 -2.841 -20.046 1.00 95.12 96 GLY A O 1
ATOM 679 N N . ASP A 1 97 ? 18.410 -3.013 -20.280 1.00 98.06 97 ASP A N 1
ATOM 680 C CA . ASP A 1 97 ? 18.253 -1.719 -20.958 1.00 98.06 97 ASP A CA 1
ATOM 681 C C . ASP A 1 97 ? 18.430 -0.572 -19.950 1.00 98.06 97 ASP A C 1
ATOM 683 O O . ASP A 1 97 ? 17.604 -0.358 -19.060 1.00 98.06 97 ASP A O 1
ATOM 687 N N . ALA A 1 98 ? 19.505 0.198 -20.117 1.00 98.00 98 ALA A N 1
ATOM 688 C CA . ALA A 1 98 ? 19.852 1.290 -19.215 1.00 98.00 98 ALA A CA 1
ATOM 689 C C . ALA A 1 98 ? 18.751 2.358 -19.094 1.00 98.00 98 ALA A C 1
ATOM 691 O O . ALA A 1 98 ? 18.601 2.942 -18.025 1.00 98.00 98 ALA A O 1
ATOM 692 N N . ASN A 1 99 ? 17.955 2.599 -20.144 1.00 97.62 99 ASN A N 1
ATOM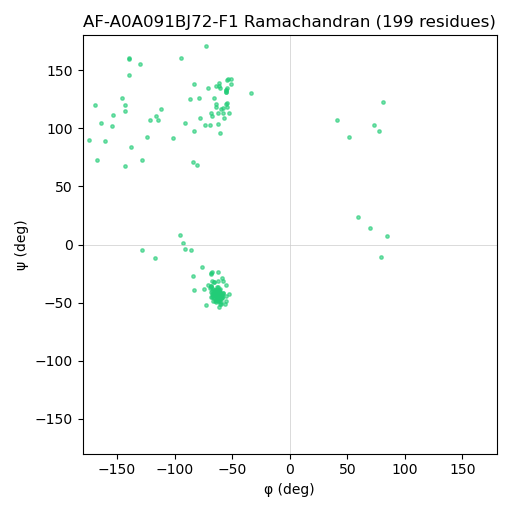 693 C CA . ASN A 1 99 ? 16.883 3.595 -20.083 1.00 97.62 99 ASN A CA 1
ATOM 694 C C . ASN A 1 99 ? 15.729 3.125 -19.191 1.00 97.62 99 ASN A C 1
ATOM 696 O O . ASN A 1 99 ? 15.116 3.939 -18.503 1.00 97.62 99 ASN A O 1
ATOM 700 N N . ILE A 1 100 ? 15.438 1.819 -19.194 1.00 98.50 100 ILE A N 1
ATOM 701 C CA . ILE A 1 100 ? 14.417 1.225 -18.324 1.00 98.50 100 ILE A CA 1
ATOM 702 C C . ILE A 1 100 ? 14.881 1.291 -16.866 1.00 98.50 100 ILE A C 1
ATOM 704 O O . ILE A 1 100 ? 14.111 1.714 -16.005 1.00 98.50 100 ILE A O 1
ATOM 708 N N . GLU A 1 101 ? 16.144 0.948 -16.593 1.00 98.31 101 GLU A N 1
ATOM 709 C CA . GLU A 1 101 ? 16.699 1.036 -15.235 1.00 98.31 101 GLU A CA 1
ATOM 710 C C . GLU A 1 101 ? 16.710 2.479 -14.714 1.00 98.31 101 GLU A C 1
ATOM 712 O O . GLU A 1 101 ? 16.287 2.732 -13.588 1.00 98.31 101 GLU A O 1
ATOM 717 N N . THR A 1 102 ? 17.128 3.452 -15.535 1.00 98.25 102 THR A N 1
ATOM 718 C CA . THR A 1 102 ? 17.076 4.873 -15.157 1.00 98.25 102 THR A CA 1
ATOM 719 C C . THR A 1 102 ? 15.650 5.321 -14.845 1.00 98.25 102 THR A C 1
ATOM 721 O O . THR A 1 102 ? 15.433 5.929 -13.800 1.00 98.25 102 THR A O 1
ATOM 724 N N . ALA A 1 103 ? 14.668 4.973 -15.683 1.00 98.25 103 ALA A N 1
ATOM 725 C CA . ALA A 1 103 ? 13.275 5.341 -15.440 1.00 98.25 103 ALA A CA 1
ATOM 726 C C . ALA A 1 103 ? 12.731 4.745 -14.128 1.00 98.25 103 ALA A C 1
ATOM 728 O O . ALA A 1 103 ? 12.048 5.435 -13.371 1.00 98.25 103 ALA A O 1
ATOM 729 N N . LEU A 1 104 ? 13.058 3.485 -13.815 1.00 98.31 104 LEU A N 1
ATOM 730 C CA . LEU A 1 104 ? 12.673 2.868 -12.542 1.00 98.31 104 LEU A CA 1
ATOM 731 C C . LEU A 1 104 ? 13.295 3.605 -11.347 1.00 98.31 104 LEU A C 1
ATOM 733 O O . LEU A 1 104 ? 12.583 3.913 -10.391 1.00 98.31 104 LEU A O 1
ATOM 737 N N . VAL A 1 105 ? 14.583 3.953 -11.418 1.00 97.12 105 VAL A N 1
ATOM 738 C CA . VAL A 1 105 ? 15.272 4.732 -10.373 1.00 97.12 105 VAL A CA 1
ATOM 739 C C . VAL A 1 105 ? 14.646 6.115 -10.179 1.00 97.12 105 VAL A C 1
ATOM 741 O O . VAL A 1 105 ? 14.466 6.548 -9.042 1.00 97.12 105 VAL A O 1
ATOM 744 N N . GLU A 1 106 ? 14.264 6.798 -11.257 1.00 97.94 106 GLU A N 1
ATOM 745 C CA . GLU A 1 106 ? 13.601 8.108 -11.189 1.00 97.94 106 GLU A CA 1
ATOM 746 C C . GLU A 1 106 ? 12.196 8.037 -10.575 1.00 97.94 106 GLU A C 1
ATOM 748 O O . GLU A 1 106 ? 11.754 8.979 -9.913 1.00 97.94 106 GLU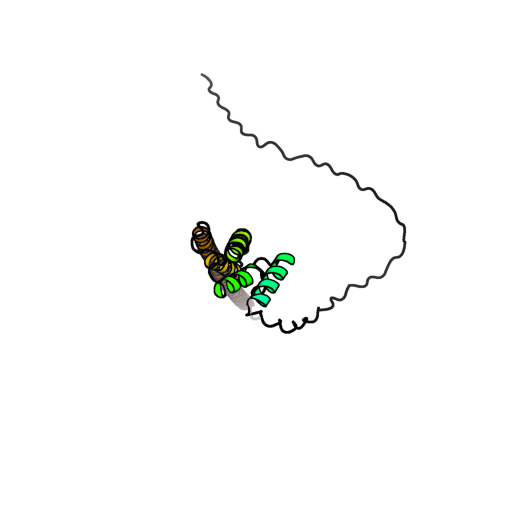 A O 1
ATOM 753 N N . LEU A 1 107 ? 11.491 6.919 -10.766 1.00 98.25 107 LEU A N 1
ATOM 754 C CA . LEU A 1 107 ? 10.130 6.726 -10.265 1.00 98.25 107 LEU A CA 1
ATOM 755 C C . LEU A 1 107 ? 10.069 6.261 -8.805 1.00 98.25 107 LEU A C 1
ATOM 757 O O . LEU A 1 107 ? 9.091 6.537 -8.103 1.00 98.25 107 LEU A O 1
ATOM 761 N N . LEU A 1 108 ? 11.108 5.574 -8.333 1.00 96.88 108 LEU A N 1
ATOM 762 C CA . LEU A 1 108 ? 11.182 4.979 -7.000 1.00 96.88 108 LEU A CA 1
ATOM 763 C C . LEU A 1 108 ? 10.880 5.944 -5.833 1.00 96.88 108 LEU A C 1
ATOM 765 O O . LEU A 1 108 ? 10.117 5.548 -4.944 1.00 96.88 108 LEU A O 1
ATOM 769 N N . PRO A 1 109 ? 11.367 7.205 -5.814 1.00 97.12 109 PRO A N 1
ATOM 770 C CA . PRO A 1 109 ? 11.029 8.158 -4.755 1.00 97.12 109 PRO A CA 1
ATOM 771 C C . PRO A 1 109 ? 9.520 8.362 -4.577 1.00 97.12 109 PRO A C 1
ATOM 773 O O . PRO A 1 109 ? 9.044 8.516 -3.453 1.00 97.12 109 PRO A O 1
ATOM 776 N N . TYR A 1 110 ? 8.744 8.313 -5.663 1.00 98.25 110 TYR A N 1
ATOM 777 C CA . TYR A 1 110 ? 7.295 8.497 -5.602 1.00 98.25 110 TYR A CA 1
ATOM 778 C C . TYR A 1 110 ? 6.577 7.277 -5.024 1.00 98.25 110 TYR A C 1
ATOM 780 O O . TYR A 1 110 ? 5.634 7.445 -4.252 1.00 98.25 110 TYR A O 1
ATOM 788 N N . ALA A 1 111 ? 7.021 6.060 -5.352 1.00 98.31 111 ALA A N 1
ATOM 789 C CA . ALA A 1 111 ? 6.472 4.839 -4.759 1.00 98.31 111 ALA A CA 1
ATOM 790 C C . ALA A 1 111 ? 6.824 4.715 -3.270 1.00 98.31 111 ALA A C 1
ATOM 792 O O . ALA A 1 111 ? 5.987 4.274 -2.481 1.00 98.31 111 ALA A O 1
ATOM 793 N N . LEU A 1 112 ? 8.018 5.162 -2.866 1.00 98.19 112 LEU A N 1
ATOM 794 C CA . LEU A 1 112 ? 8.411 5.236 -1.459 1.00 98.19 112 LEU A CA 1
ATOM 795 C C . LEU A 1 112 ? 7.483 6.179 -0.678 1.00 98.19 112 LEU A C 1
ATOM 797 O O . LEU A 1 112 ? 6.847 5.754 0.283 1.00 98.19 112 LEU A O 1
ATOM 801 N N . ILE A 1 113 ? 7.319 7.417 -1.155 1.00 98.31 113 ILE A N 1
ATOM 802 C CA . ILE A 1 113 ? 6.407 8.402 -0.551 1.00 98.31 113 ILE A CA 1
ATOM 803 C C . ILE A 1 113 ? 4.955 7.890 -0.561 1.00 98.31 113 ILE A C 1
ATOM 805 O O . ILE A 1 113 ? 4.200 8.108 0.385 1.00 98.31 113 ILE A O 1
ATOM 809 N N . GLY A 1 114 ? 4.531 7.203 -1.625 1.00 98.44 114 GLY A N 1
ATOM 810 C CA . GLY A 1 114 ? 3.215 6.565 -1.700 1.00 98.44 114 GLY A CA 1
ATOM 811 C C . GLY A 1 114 ? 3.023 5.493 -0.624 1.00 98.44 114 GLY A C 1
ATOM 812 O O . GLY A 1 114 ? 1.988 5.473 0.040 1.00 98.44 114 GLY A O 1
ATOM 813 N N . SER A 1 115 ? 4.039 4.654 -0.412 1.00 98.75 115 SER A N 1
ATOM 814 C CA . SER A 1 115 ? 4.035 3.593 0.601 1.00 98.75 115 SER A CA 1
ATOM 815 C C . SER A 1 115 ? 3.921 4.172 2.008 1.00 98.75 115 SER A C 1
ATOM 817 O O . SER A 1 115 ? 3.058 3.757 2.774 1.00 98.75 115 SER A O 1
ATOM 819 N N . GLU A 1 116 ? 4.740 5.175 2.332 1.00 98.56 116 GLU A N 1
ATOM 820 C CA . GLU A 1 116 ? 4.710 5.864 3.628 1.00 98.56 116 GLU A CA 1
ATOM 821 C C . GLU A 1 116 ? 3.337 6.486 3.905 1.00 98.56 116 GLU A C 1
ATOM 823 O O . GLU A 1 116 ? 2.789 6.352 4.998 1.00 98.56 116 GLU A O 1
ATOM 828 N N . GLN A 1 117 ? 2.737 7.122 2.897 1.00 98.75 117 GLN A N 1
ATOM 829 C CA . GLN A 1 117 ? 1.401 7.694 3.026 1.00 98.75 117 GLN A CA 1
ATOM 830 C C . GLN A 1 117 ? 0.306 6.631 3.176 1.00 98.75 117 GLN A C 1
ATOM 832 O O . GLN A 1 117 ? -0.665 6.867 3.891 1.00 98.75 117 GLN A O 1
ATOM 837 N N . ALA A 1 118 ? 0.421 5.484 2.501 1.00 98.75 118 ALA A N 1
ATOM 838 C CA . ALA A 1 118 ? -0.527 4.383 2.653 1.00 98.75 118 ALA A CA 1
ATOM 839 C C . ALA A 1 118 ? -0.466 3.793 4.071 1.00 98.75 118 ALA A C 1
ATOM 841 O O . ALA A 1 118 ? -1.513 3.634 4.698 1.00 98.75 118 ALA A O 1
ATOM 842 N N . ILE A 1 119 ? 0.744 3.599 4.614 1.00 98.81 119 ILE A N 1
ATOM 843 C CA . ILE A 1 119 ? 0.964 3.208 6.018 1.00 98.81 119 ILE A CA 1
ATOM 844 C C . ILE A 1 119 ? 0.302 4.221 6.957 1.00 98.81 119 ILE A C 1
ATOM 846 O O . ILE A 1 119 ? -0.505 3.842 7.799 1.00 98.81 119 ILE A O 1
ATOM 850 N N . ALA A 1 120 ? 0.575 5.517 6.775 1.00 98.50 120 ALA A N 1
ATOM 851 C CA . ALA A 1 120 ? 0.030 6.573 7.630 1.00 98.50 120 ALA A CA 1
ATOM 852 C C . ALA A 1 120 ? -1.508 6.678 7.594 1.00 98.50 120 ALA A C 1
ATOM 854 O O . ALA A 1 120 ? -2.109 7.200 8.529 1.00 98.50 120 ALA A O 1
ATOM 855 N N . ARG A 1 121 ? -2.155 6.207 6.519 1.00 98.31 121 ARG A N 1
ATOM 856 C CA . ARG A 1 121 ? -3.622 6.160 6.394 1.00 98.31 121 ARG A CA 1
ATOM 857 C C . ARG A 1 121 ? -4.243 4.850 6.890 1.00 98.31 121 ARG A C 1
ATOM 859 O O . ARG A 1 121 ? -5.464 4.734 6.844 1.00 98.31 121 ARG A O 1
ATOM 866 N N . GLY A 1 122 ? -3.440 3.869 7.301 1.00 98.50 122 GLY A N 1
ATOM 867 C CA . GLY A 1 122 ? -3.921 2.518 7.606 1.00 98.50 122 GLY A CA 1
ATOM 868 C C . GLY A 1 122 ? -4.364 1.725 6.370 1.00 98.50 122 GLY A C 1
ATOM 869 O O . GLY A 1 122 ? -5.024 0.696 6.498 1.00 98.50 122 GLY A O 1
ATOM 870 N N . ASP A 1 123 ? -4.011 2.173 5.159 1.00 98.62 123 ASP A N 1
ATOM 871 C CA . ASP A 1 123 ? -4.253 1.413 3.929 1.00 98.62 123 ASP A CA 1
ATOM 872 C C . ASP A 1 123 ? -3.121 0.403 3.721 1.00 98.62 123 ASP A C 1
ATOM 874 O O . ASP A 1 123 ? -2.243 0.545 2.864 1.00 98.62 123 ASP A O 1
ATOM 878 N N . PHE A 1 124 ? -3.112 -0.622 4.570 1.00 98.69 124 PHE A N 1
ATOM 879 C CA . PHE A 1 124 ? -2.037 -1.610 4.603 1.00 98.69 124 PHE A CA 1
ATOM 880 C C . PHE A 1 124 ? -1.993 -2.494 3.353 1.00 98.69 124 PHE A C 1
ATOM 882 O O . PHE A 1 124 ? -0.936 -3.007 2.983 1.00 98.69 124 PHE A O 1
ATOM 889 N N . THR A 1 125 ? -3.124 -2.642 2.659 1.00 98.50 125 THR A N 1
ATOM 890 C CA . THR A 1 125 ? -3.173 -3.364 1.382 1.00 98.50 125 THR A CA 1
ATOM 891 C C . THR A 1 125 ? -2.396 -2.607 0.314 1.00 98.50 125 THR A C 1
ATOM 893 O O . THR A 1 125 ? -1.534 -3.193 -0.345 1.00 98.50 125 THR A O 1
ATOM 896 N N . GLU A 1 126 ? -2.645 -1.304 0.180 1.00 98.56 126 GLU A N 1
ATOM 897 C CA . GLU A 1 126 ? -1.902 -0.472 -0.761 1.00 98.56 126 GLU A CA 1
ATOM 898 C C . GLU A 1 126 ? -0.437 -0.316 -0.343 1.00 98.56 126 GLU A C 1
ATOM 900 O O . GLU A 1 126 ? 0.455 -0.432 -1.183 1.00 98.56 126 GLU A O 1
ATOM 905 N N . ALA A 1 127 ? -0.160 -0.151 0.954 1.00 98.75 127 ALA A N 1
ATOM 906 C CA . ALA A 1 127 ? 1.206 -0.090 1.465 1.00 98.75 127 ALA A CA 1
ATOM 907 C C . ALA A 1 127 ? 2.017 -1.333 1.069 1.00 98.75 127 ALA A C 1
ATOM 909 O O . ALA A 1 127 ? 3.103 -1.202 0.505 1.00 98.75 127 ALA A O 1
ATOM 910 N N . ARG A 1 128 ? 1.473 -2.542 1.277 1.00 98.69 128 ARG A N 1
ATOM 911 C CA . ARG A 1 128 ? 2.115 -3.800 0.855 1.00 98.69 128 ARG A CA 1
ATOM 912 C C . ARG A 1 128 ? 2.363 -3.852 -0.646 1.00 98.69 128 ARG A C 1
ATOM 914 O O . ARG A 1 128 ? 3.433 -4.286 -1.077 1.00 98.69 128 ARG A O 1
ATOM 921 N N . ARG A 1 129 ? 1.397 -3.405 -1.451 1.00 98.50 129 ARG A N 1
ATOM 922 C CA . ARG A 1 129 ? 1.543 -3.376 -2.910 1.00 98.50 129 ARG A CA 1
ATOM 923 C C . ARG A 1 129 ? 2.679 -2.446 -3.336 1.00 98.50 129 ARG A C 1
ATOM 925 O O . ARG A 1 129 ? 3.511 -2.850 -4.149 1.00 98.50 129 ARG A O 1
ATOM 932 N N . LEU A 1 130 ? 2.730 -1.235 -2.783 1.00 98.69 130 LEU A N 1
ATOM 933 C CA . LEU A 1 130 ? 3.747 -0.237 -3.112 1.00 98.69 130 LEU A CA 1
ATOM 934 C C . LEU A 1 130 ? 5.142 -0.649 -2.623 1.00 98.69 130 LEU A C 1
ATOM 936 O O . LEU A 1 130 ? 6.094 -0.551 -3.394 1.00 98.69 130 LEU A O 1
ATOM 940 N N . VAL A 1 131 ? 5.260 -1.224 -1.420 1.00 98.62 131 VAL A N 1
ATOM 941 C CA . VAL A 1 131 ? 6.502 -1.859 -0.934 1.00 98.62 131 VAL A CA 1
ATOM 942 C C . VAL A 1 131 ? 6.975 -2.931 -1.917 1.00 98.62 131 VAL A C 1
ATOM 944 O O . VAL A 1 131 ? 8.149 -2.968 -2.275 1.00 98.62 131 VAL A O 1
ATOM 947 N N . GLY A 1 132 ? 6.056 -3.767 -2.410 1.00 98.44 132 GLY A N 1
ATOM 948 C CA . GLY A 1 132 ? 6.363 -4.784 -3.413 1.00 98.44 132 GLY A CA 1
ATOM 949 C C . GLY A 1 132 ? 6.787 -4.208 -4.769 1.00 98.44 132 GLY A C 1
ATOM 950 O O . GLY A 1 132 ? 7.604 -4.818 -5.454 1.00 98.44 132 GLY A O 1
ATOM 951 N N . LEU A 1 133 ? 6.269 -3.044 -5.182 1.00 98.31 133 LEU A N 1
ATOM 952 C CA . LEU A 1 133 ? 6.755 -2.347 -6.380 1.00 98.31 133 LEU A CA 1
ATOM 953 C C . LEU A 1 133 ? 8.182 -1.834 -6.188 1.00 98.31 133 LEU A C 1
ATOM 955 O O . LEU A 1 133 ? 9.009 -2.028 -7.077 1.00 98.31 133 LEU A O 1
ATOM 959 N N . VAL A 1 134 ? 8.459 -1.219 -5.035 1.00 98.31 134 VAL A N 1
ATOM 960 C CA . VAL A 1 134 ? 9.790 -0.715 -4.675 1.00 98.31 134 VAL A CA 1
ATOM 961 C C . VAL A 1 134 ? 10.805 -1.856 -4.664 1.00 98.31 134 VAL A C 1
ATOM 963 O O . VAL A 1 134 ? 11.821 -1.757 -5.339 1.00 98.31 134 VAL A O 1
ATOM 966 N N . GLU A 1 135 ? 10.494 -2.967 -3.992 1.00 98.25 135 GLU A N 1
ATOM 967 C CA . GLU A 1 135 ? 11.351 -4.158 -3.949 1.00 98.25 135 GLU A CA 1
ATOM 968 C C . GLU A 1 135 ? 11.614 -4.747 -5.333 1.00 98.25 135 GLU A C 1
ATOM 970 O O . GLU A 1 135 ? 12.743 -5.119 -5.649 1.00 98.25 135 GLU A O 1
ATOM 975 N N . ARG A 1 136 ? 10.576 -4.854 -6.172 1.00 97.94 136 ARG A N 1
ATOM 976 C CA . ARG A 1 136 ? 10.769 -5.349 -7.534 1.00 97.94 136 ARG A CA 1
ATOM 977 C C . ARG A 1 136 ? 11.661 -4.406 -8.320 1.00 97.94 136 ARG A C 1
ATOM 979 O O . ARG A 1 136 ? 12.501 -4.902 -9.055 1.00 97.94 136 ARG A O 1
ATOM 986 N N . ALA A 1 137 ? 11.491 -3.093 -8.204 1.00 97.06 137 ALA A N 1
ATOM 987 C CA . ALA A 1 137 ? 12.331 -2.134 -8.910 1.00 97.06 137 ALA A CA 1
ATOM 988 C C . ALA A 1 137 ? 13.791 -2.214 -8.438 1.00 97.06 137 ALA A C 1
ATOM 990 O O . ALA A 1 137 ? 14.667 -2.389 -9.281 1.00 97.06 137 ALA A O 1
ATOM 991 N N . ASP A 1 138 ? 14.037 -2.193 -7.128 1.00 97.19 138 ASP A N 1
ATOM 992 C CA . ASP A 1 138 ? 15.366 -2.357 -6.537 1.00 97.19 138 ASP A CA 1
ATOM 993 C C . ASP A 1 138 ? 15.271 -2.939 -5.111 1.00 97.19 138 ASP A C 1
ATOM 995 O O . ASP A 1 138 ? 14.808 -2.293 -4.166 1.00 97.19 138 ASP A O 1
ATOM 999 N N . ALA A 1 139 ? 15.725 -4.185 -4.962 1.00 96.56 139 ALA A N 1
ATOM 1000 C CA . ALA A 1 139 ? 15.690 -4.925 -3.703 1.00 96.56 139 ALA A CA 1
ATOM 1001 C C . ALA A 1 139 ? 16.778 -4.483 -2.706 1.00 96.56 139 ALA A C 1
ATOM 1003 O O . ALA A 1 139 ? 16.642 -4.738 -1.509 1.00 96.56 139 ALA A O 1
ATOM 1004 N N . GLU A 1 140 ? 17.831 -3.810 -3.180 1.00 95.94 140 GLU A N 1
ATOM 1005 C CA . GLU A 1 140 ? 18.974 -3.381 -2.367 1.00 95.94 140 GLU A CA 1
ATOM 1006 C C . GLU A 1 140 ? 18.800 -1.951 -1.824 1.00 95.94 140 GLU A C 1
ATOM 1008 O O . GLU A 1 140 ? 19.669 -1.441 -1.111 1.00 95.94 140 GLU A O 1
ATOM 1013 N N . LEU A 1 141 ? 17.666 -1.296 -2.115 1.00 94.94 141 LEU A N 1
ATOM 1014 C CA . LEU A 1 141 ? 17.341 0.029 -1.593 1.00 94.94 141 LEU A CA 1
ATOM 1015 C C . LEU A 1 141 ? 17.408 0.054 -0.059 1.00 94.94 141 LEU A C 1
ATOM 1017 O O . LEU A 1 141 ? 16.572 -0.570 0.603 1.00 94.94 141 LEU A O 1
ATOM 1021 N N . PRO A 1 142 ? 18.288 0.873 0.550 1.00 93.12 142 PRO A N 1
ATOM 1022 C CA . PRO A 1 142 ? 18.407 0.936 2.008 1.00 93.12 142 PRO A CA 1
ATOM 1023 C C . PRO A 1 142 ? 17.102 1.329 2.719 1.00 93.12 142 PRO A C 1
ATOM 1025 O O . PRO A 1 142 ? 16.856 0.924 3.855 1.00 93.12 142 PRO A O 1
ATOM 1028 N N . ALA A 1 143 ? 16.241 2.106 2.050 1.00 95.00 143 ALA A N 1
ATOM 1029 C CA . ALA A 1 143 ? 14.942 2.515 2.579 1.00 95.00 143 ALA A CA 1
ATOM 1030 C C . ALA A 1 143 ? 13.951 1.344 2.729 1.00 95.00 143 ALA A C 1
ATOM 1032 O O . ALA A 1 143 ? 13.045 1.426 3.557 1.00 95.00 143 ALA A O 1
ATOM 1033 N N . LEU A 1 144 ? 14.126 0.251 1.976 1.00 97.06 144 LEU A N 1
ATOM 1034 C CA . LEU A 1 144 ? 13.171 -0.854 1.919 1.00 97.06 144 LEU A CA 1
ATOM 1035 C C . LEU A 1 144 ? 13.045 -1.592 3.260 1.00 97.06 144 LEU A C 1
ATOM 1037 O O . LEU A 1 144 ? 11.929 -1.905 3.670 1.00 97.06 144 LEU A O 1
ATOM 1041 N N . SER A 1 145 ? 14.156 -1.814 3.977 1.00 96.88 145 SER A N 1
ATOM 1042 C CA . SER A 1 145 ? 14.115 -2.435 5.314 1.00 96.88 145 SER A CA 1
ATOM 1043 C C . SER A 1 145 ? 13.300 -1.584 6.281 1.00 96.88 145 SER A C 1
ATOM 1045 O O . SER A 1 145 ? 12.345 -2.067 6.878 1.00 96.88 145 SER A O 1
ATOM 1047 N N . ARG A 1 146 ? 13.619 -0.286 6.363 1.00 97.25 146 ARG A N 1
ATOM 1048 C CA . ARG A 1 146 ? 12.894 0.651 7.228 1.00 97.25 146 ARG A CA 1
ATOM 1049 C C . ARG A 1 146 ? 11.404 0.696 6.887 1.00 97.25 146 ARG A C 1
ATOM 1051 O O . ARG A 1 146 ? 10.570 0.767 7.788 1.00 97.25 146 ARG A O 1
ATOM 1058 N N . LEU A 1 147 ? 11.066 0.698 5.601 1.00 97.88 147 LEU A N 1
ATOM 1059 C CA . LEU A 1 147 ? 9.683 0.766 5.143 1.00 97.88 147 LEU A CA 1
ATOM 1060 C C . LEU A 1 147 ? 8.889 -0.490 5.536 1.00 97.88 147 LEU A C 1
ATOM 1062 O O . LEU A 1 147 ? 7.761 -0.369 6.009 1.00 97.88 147 LEU A O 1
ATOM 1066 N N . ARG A 1 148 ? 9.490 -1.680 5.407 1.00 98.44 148 ARG A N 1
ATOM 1067 C CA . ARG A 1 148 ? 8.894 -2.949 5.858 1.00 98.44 148 ARG A CA 1
ATOM 1068 C C . ARG A 1 148 ? 8.670 -2.970 7.364 1.00 98.44 148 ARG A C 1
ATOM 1070 O O . ARG A 1 148 ? 7.576 -3.314 7.798 1.00 98.44 148 ARG A O 1
ATOM 1077 N N . ASP A 1 149 ? 9.668 -2.553 8.137 1.00 98.50 149 ASP A N 1
ATOM 1078 C CA . ASP A 1 149 ? 9.556 -2.487 9.596 1.00 98.50 149 ASP A CA 1
ATOM 1079 C C . ASP A 1 149 ? 8.431 -1.528 10.017 1.00 98.50 149 ASP A C 1
ATOM 1081 O O . ASP A 1 149 ? 7.643 -1.840 10.907 1.00 98.50 149 ASP A O 1
ATOM 1085 N N . SER A 1 150 ? 8.312 -0.383 9.331 1.00 98.44 150 SER A N 1
ATOM 1086 C CA . SER A 1 150 ? 7.248 0.600 9.585 1.00 98.44 150 SER A CA 1
ATOM 1087 C C . SER A 1 150 ? 5.857 0.037 9.282 1.00 98.44 150 SER A C 1
ATOM 1089 O O . SER A 1 150 ? 4.921 0.287 10.034 1.00 98.44 150 SER A O 1
ATOM 1091 N N . LEU A 1 151 ? 5.719 -0.733 8.199 1.00 98.75 151 LEU A N 1
ATOM 1092 C CA . LEU A 1 151 ? 4.466 -1.392 7.835 1.00 98.75 151 LEU A CA 1
ATOM 1093 C C . LEU A 1 151 ? 4.064 -2.450 8.871 1.00 98.75 151 LEU A C 1
ATOM 1095 O O . LEU A 1 151 ? 2.929 -2.431 9.333 1.00 98.75 151 LEU A O 1
ATOM 1099 N N . VAL A 1 152 ? 4.991 -3.328 9.267 1.00 98.75 152 VAL A N 1
ATOM 1100 C CA . VAL A 1 152 ? 4.726 -4.373 10.272 1.00 98.75 152 VAL A CA 1
ATOM 1101 C C . VAL A 1 152 ? 4.334 -3.754 11.613 1.00 98.75 152 VAL A C 1
ATOM 1103 O O . VAL A 1 152 ? 3.387 -4.210 12.248 1.00 98.75 152 VAL A O 1
ATOM 1106 N N . ALA A 1 153 ? 5.035 -2.699 12.038 1.00 98.75 153 ALA A N 1
ATOM 1107 C CA . ALA A 1 153 ? 4.708 -1.994 13.272 1.00 98.75 153 ALA A CA 1
ATOM 1108 C C . ALA A 1 153 ? 3.303 -1.372 13.222 1.00 98.75 153 ALA A C 1
ATOM 1110 O O . ALA A 1 153 ? 2.545 -1.519 14.176 1.00 98.75 153 ALA A O 1
ATOM 1111 N N . ALA A 1 154 ? 2.943 -0.729 12.108 1.00 98.75 154 ALA A N 1
ATOM 1112 C CA . ALA A 1 154 ? 1.636 -0.098 11.953 1.00 98.75 154 ALA A CA 1
ATOM 1113 C C . ALA A 1 154 ? 0.486 -1.119 11.855 1.00 98.75 154 ALA A C 1
ATOM 1115 O O . ALA A 1 154 ? -0.580 -0.882 12.417 1.00 98.75 154 ALA A O 1
ATOM 1116 N N . GLU A 1 155 ? 0.692 -2.262 11.187 1.00 98.69 155 GLU A N 1
ATOM 1117 C CA . GLU A 1 155 ? -0.290 -3.358 11.159 1.00 98.69 155 GLU A CA 1
ATOM 1118 C C . GLU A 1 155 ? -0.526 -3.922 12.571 1.00 98.69 155 GLU A C 1
ATOM 1120 O O . GLU A 1 155 ? -1.675 -4.096 12.973 1.00 98.69 155 GLU A O 1
ATOM 1125 N N . ALA A 1 156 ? 0.541 -4.135 13.350 1.00 98.62 156 ALA A N 1
ATOM 1126 C CA . ALA A 1 156 ? 0.438 -4.630 14.724 1.00 98.62 156 ALA A CA 1
ATOM 1127 C C . ALA A 1 156 ? -0.239 -3.626 15.675 1.00 98.62 156 ALA A C 1
ATOM 1129 O O . ALA A 1 156 ? -1.011 -4.023 16.546 1.00 98.62 156 ALA A O 1
ATOM 1130 N N . GLU A 1 157 ? 0.034 -2.327 15.518 1.00 98.62 157 GLU A N 1
ATOM 1131 C CA . GLU A 1 157 ? -0.634 -1.271 16.289 1.00 98.62 157 GLU A CA 1
ATOM 1132 C C . GLU A 1 157 ? -2.137 -1.237 15.986 1.00 98.62 157 GLU A C 1
ATOM 1134 O O . GLU A 1 157 ? -2.949 -1.270 16.909 1.00 98.62 157 GLU A O 1
ATOM 1139 N N . ALA A 1 158 ? -2.517 -1.277 14.705 1.00 98.50 158 ALA A N 1
ATOM 1140 C CA . ALA A 1 158 ? -3.919 -1.296 14.297 1.00 98.50 158 ALA A CA 1
ATOM 1141 C C . ALA A 1 158 ? -4.664 -2.555 14.778 1.00 98.50 158 ALA A C 1
ATOM 1143 O O . ALA A 1 158 ? -5.830 -2.473 15.171 1.00 98.50 158 ALA A O 1
ATOM 1144 N N . GLU A 1 159 ? -4.006 -3.718 14.768 1.00 98.38 159 GLU A N 1
ATOM 1145 C CA . GLU A 1 159 ? -4.566 -4.961 15.310 1.00 98.38 159 GLU A CA 1
ATOM 1146 C C . GLU A 1 159 ? -4.802 -4.850 16.822 1.00 98.38 159 GLU A C 1
ATOM 1148 O O . GLU A 1 159 ? -5.911 -5.109 17.291 1.00 98.38 159 GLU A O 1
ATOM 1153 N N . ALA A 1 160 ? -3.813 -4.365 17.579 1.00 98.50 160 ALA A N 1
ATOM 1154 C CA . ALA A 1 160 ? -3.941 -4.173 19.023 1.00 98.50 160 ALA A CA 1
ATOM 1155 C C . ALA A 1 160 ? -5.049 -3.167 19.390 1.00 98.50 160 ALA A C 1
ATOM 1157 O O . ALA A 1 160 ? -5.793 -3.380 20.352 1.00 98.50 160 ALA A O 1
ATOM 1158 N N . GLU A 1 161 ? -5.196 -2.083 18.623 1.00 98.25 161 GLU A N 1
ATOM 1159 C CA . GLU A 1 161 ? -6.288 -1.121 18.798 1.00 98.25 161 GLU A CA 1
ATOM 1160 C C . GLU A 1 161 ? -7.660 -1.753 18.532 1.00 98.25 161 GLU A C 1
ATOM 1162 O O . GLU A 1 161 ? -8.600 -1.545 19.306 1.00 98.25 161 GLU A O 1
ATOM 1167 N N . ALA A 1 162 ? -7.781 -2.556 17.472 1.00 98.00 162 ALA A N 1
ATOM 1168 C CA . ALA A 1 162 ? -9.018 -3.256 17.139 1.00 98.00 162 ALA A CA 1
ATOM 1169 C C . ALA A 1 162 ? -9.404 -4.282 18.217 1.00 98.00 162 ALA A C 1
ATOM 1171 O O . ALA A 1 162 ? -10.569 -4.347 18.620 1.00 98.00 162 ALA A O 1
ATOM 1172 N N . GLU A 1 163 ? -8.436 -5.042 18.732 1.00 98.44 163 GLU A N 1
ATOM 1173 C CA . GLU A 1 163 ? -8.642 -5.983 19.836 1.00 98.44 163 GLU A CA 1
ATOM 1174 C C . GLU A 1 163 ? -9.080 -5.270 21.120 1.00 98.44 163 GLU A C 1
ATOM 1176 O O . GLU A 1 163 ? -10.059 -5.667 21.760 1.00 98.44 163 GLU A O 1
ATOM 1181 N N . ALA A 1 164 ? -8.405 -4.177 21.484 1.00 98.44 164 ALA A N 1
ATOM 1182 C CA . ALA A 1 164 ? -8.759 -3.386 22.657 1.00 98.44 164 ALA A CA 1
ATOM 1183 C C . ALA A 1 164 ? -10.175 -2.797 22.540 1.00 98.44 164 ALA A C 1
ATOM 1185 O O . ALA A 1 164 ? -10.941 -2.828 23.508 1.00 98.44 164 ALA A O 1
ATOM 1186 N N . ALA A 1 165 ? -10.548 -2.304 21.355 1.00 98.31 165 ALA A N 1
ATOM 1187 C CA . ALA A 1 165 ? -11.889 -1.802 21.084 1.00 98.31 165 ALA A CA 1
ATOM 1188 C C . ALA A 1 165 ? -12.953 -2.908 21.193 1.00 98.31 165 ALA A C 1
ATOM 1190 O O . ALA A 1 165 ? -14.014 -2.680 21.781 1.00 98.31 165 ALA A O 1
ATOM 1191 N N . ALA A 1 166 ? -12.666 -4.112 20.691 1.00 98.38 166 ALA A N 1
ATOM 1192 C CA . ALA A 1 166 ? -13.568 -5.257 20.791 1.00 98.38 166 ALA A CA 1
ATOM 1193 C C . ALA A 1 166 ? -13.799 -5.680 22.252 1.00 98.38 166 ALA A C 1
ATOM 1195 O O . ALA A 1 166 ? -14.946 -5.825 22.679 1.00 98.38 166 ALA A O 1
ATOM 1196 N N . LEU A 1 167 ? -12.728 -5.790 23.045 1.00 98.44 167 LEU A N 1
ATOM 1197 C CA . LEU A 1 167 ? -12.815 -6.114 24.473 1.00 98.44 167 LEU A CA 1
ATOM 1198 C C . LEU A 1 167 ? -13.589 -5.046 25.255 1.00 98.44 167 LEU A C 1
ATOM 1200 O O . LEU A 1 167 ? -14.404 -5.369 26.121 1.00 98.44 167 LEU A O 1
ATOM 1204 N N . ALA A 1 168 ? -13.361 -3.765 24.955 1.00 98.31 168 ALA A N 1
ATOM 1205 C CA . ALA A 1 168 ? -14.089 -2.673 25.593 1.00 98.31 168 ALA A CA 1
ATOM 1206 C C . ALA A 1 168 ? -15.594 -2.729 25.278 1.00 98.31 168 ALA A C 1
ATOM 1208 O O . ALA A 1 168 ? -16.413 -2.554 26.185 1.00 98.31 168 ALA A O 1
ATOM 1209 N N . ALA A 1 169 ? -15.954 -3.022 24.023 1.00 98.25 169 ALA A N 1
ATOM 1210 C CA . ALA A 1 169 ? -17.341 -3.180 23.597 1.00 98.25 169 ALA A CA 1
ATOM 1211 C C . ALA A 1 169 ? -18.023 -4.380 24.277 1.00 98.25 169 ALA A C 1
ATOM 1213 O O . ALA A 1 169 ? -19.156 -4.255 24.743 1.00 98.25 169 ALA A O 1
ATOM 1214 N N . GLU A 1 170 ? -17.328 -5.515 24.403 1.00 98.19 170 GLU A N 1
ATOM 1215 C CA . GLU A 1 170 ? -17.834 -6.697 25.111 1.00 98.19 170 GLU A CA 1
ATOM 1216 C C . GLU A 1 170 ? -18.098 -6.396 26.592 1.00 98.19 170 GLU A C 1
ATOM 1218 O O . GLU A 1 170 ? -19.180 -6.676 27.112 1.00 98.19 170 GLU A O 1
ATOM 1223 N N . GLN A 1 171 ? -17.146 -5.754 27.271 1.00 98.19 171 GLN A N 1
ATOM 1224 C CA . GLN A 1 171 ? -17.314 -5.369 28.672 1.00 98.19 171 GLN A CA 1
ATOM 1225 C C . GLN A 1 171 ? -18.454 -4.365 28.863 1.00 98.19 171 GLN A C 1
ATOM 1227 O O . GLN A 1 171 ? -19.154 -4.401 29.875 1.00 98.19 171 GLN A O 1
ATOM 1232 N N . GLU A 1 172 ? -18.642 -3.440 27.921 1.00 98.19 172 GLU A N 1
ATOM 1233 C CA . GLU A 1 172 ? -19.760 -2.506 27.972 1.00 98.19 172 GLU A CA 1
ATOM 1234 C C . GLU A 1 172 ? -21.105 -3.215 27.788 1.00 98.19 172 GLU A C 1
ATOM 1236 O O . GLU A 1 172 ? -22.038 -2.930 28.541 1.00 98.19 172 GLU A O 1
ATOM 1241 N N . ALA A 1 173 ? -21.196 -4.166 26.857 1.00 98.38 173 ALA A N 1
ATOM 1242 C CA . ALA A 1 173 ? -22.384 -4.993 26.681 1.00 98.38 173 ALA A CA 1
ATOM 1243 C C . ALA A 1 173 ? -22.699 -5.798 27.953 1.00 98.38 173 ALA A C 1
ATOM 1245 O O . ALA A 1 173 ? -23.822 -5.730 28.452 1.00 98.38 173 ALA A O 1
ATOM 1246 N N . ALA A 1 174 ? -21.697 -6.452 28.552 1.00 98.19 174 ALA A N 1
ATOM 1247 C CA . ALA A 1 174 ? -21.861 -7.204 29.796 1.00 98.19 174 ALA A CA 1
ATOM 1248 C C . ALA A 1 174 ? -22.363 -6.321 30.952 1.00 98.19 174 ALA A C 1
ATOM 1250 O O . ALA A 1 174 ? -23.320 -6.678 31.640 1.00 98.19 174 ALA A O 1
ATOM 1251 N N . ARG A 1 175 ? -21.786 -5.122 31.130 1.00 98.31 175 ARG A N 1
ATOM 1252 C CA . ARG A 1 175 ? -22.246 -4.167 32.156 1.00 98.31 175 ARG A CA 1
ATOM 1253 C C . ARG A 1 175 ? -23.688 -3.718 31.932 1.00 98.31 175 ARG A C 1
ATOM 1255 O O . ARG A 1 175 ? -24.423 -3.543 32.901 1.00 98.31 175 ARG A O 1
ATOM 1262 N N . ARG A 1 176 ? -24.093 -3.502 30.676 1.00 98.31 176 ARG A N 1
ATOM 1263 C CA . ARG A 1 176 ? -25.476 -3.129 30.339 1.00 98.31 176 ARG A CA 1
ATOM 1264 C C . ARG A 1 176 ? -26.440 -4.264 30.673 1.00 98.31 176 ARG A C 1
ATOM 1266 O O . ARG A 1 176 ? -27.428 -4.019 31.355 1.00 98.31 176 ARG A O 1
ATOM 1273 N N . GLU A 1 177 ? -26.111 -5.498 30.299 1.00 98.50 177 GLU A N 1
ATOM 1274 C CA . GLU A 1 177 ? -26.927 -6.666 30.648 1.00 98.50 177 GLU A CA 1
ATOM 1275 C C . GLU A 1 177 ? -27.058 -6.864 32.164 1.00 98.50 177 GLU A C 1
ATOM 1277 O O . GLU A 1 177 ? -28.135 -7.190 32.665 1.00 98.50 177 GLU A O 1
ATOM 1282 N N . GLU A 1 178 ? -25.972 -6.691 32.919 1.00 98.12 178 GLU A N 1
ATOM 1283 C CA . GLU A 1 178 ? -26.006 -6.773 34.381 1.00 98.12 178 GLU A CA 1
ATOM 1284 C C . GLU A 1 178 ? -26.880 -5.672 34.989 1.00 98.12 178 GLU A C 1
ATOM 1286 O O . GLU A 1 178 ? -27.703 -5.952 35.863 1.00 98.12 178 GLU A O 1
ATOM 1291 N N . ALA A 1 179 ? -26.760 -4.436 34.498 1.00 98.19 179 ALA A N 1
ATOM 1292 C CA . ALA A 1 179 ? -27.592 -3.323 34.940 1.00 98.19 179 ALA A CA 1
ATOM 1293 C C . ALA A 1 179 ? -29.083 -3.571 34.655 1.00 98.19 179 ALA A C 1
ATOM 1295 O O . ALA A 1 179 ? -29.923 -3.307 35.516 1.00 98.19 179 ALA A O 1
ATOM 1296 N N . GLU A 1 180 ? -29.418 -4.132 33.491 1.00 98.12 180 GLU A N 1
ATOM 1297 C CA . GLU A 1 180 ? -30.789 -4.509 33.131 1.00 98.12 180 GLU A 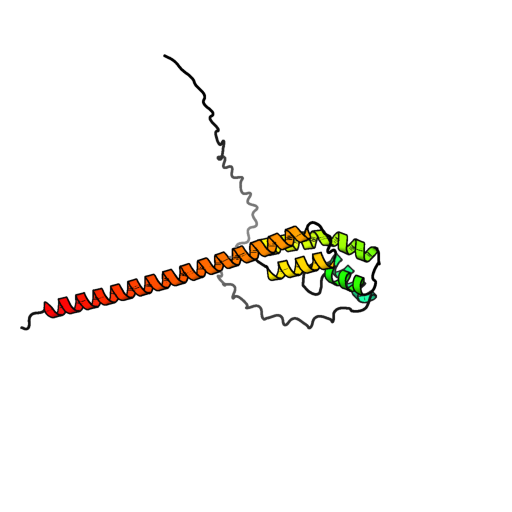CA 1
ATOM 1298 C C . GLU A 1 180 ? -31.340 -5.617 34.036 1.00 98.12 180 GLU A C 1
ATOM 1300 O O . GLU A 1 180 ? -32.468 -5.514 34.524 1.00 98.12 180 GLU A O 1
ATOM 1305 N N . LYS A 1 181 ? -30.540 -6.652 34.331 1.00 98.00 181 LYS A N 1
ATOM 1306 C CA . LYS A 1 181 ? -30.930 -7.737 35.252 1.00 98.00 181 LYS A CA 1
ATOM 1307 C C . LYS A 1 181 ? -31.203 -7.204 36.659 1.00 98.00 181 LYS A C 1
ATOM 1309 O O . LYS A 1 181 ? -32.210 -7.574 37.262 1.00 98.00 181 LYS A O 1
ATOM 1314 N N . LEU A 1 182 ? -30.341 -6.317 37.161 1.00 98.00 182 LEU A N 1
ATOM 1315 C CA . LEU A 1 182 ? -30.504 -5.681 38.472 1.00 98.00 182 LEU A CA 1
ATOM 1316 C C . LEU A 1 182 ? -31.732 -4.760 38.520 1.00 98.00 182 LEU A C 1
ATOM 1318 O O . LEU A 1 182 ? -32.459 -4.752 39.514 1.00 98.00 182 LEU A O 1
ATOM 1322 N N . ALA A 1 183 ? -32.000 -4.010 37.448 1.00 97.94 183 ALA A N 1
ATOM 1323 C CA . ALA A 1 183 ? -33.200 -3.184 37.347 1.00 97.94 183 ALA A CA 1
ATOM 1324 C C . ALA A 1 183 ? -34.474 -4.048 37.347 1.00 97.94 183 ALA A C 1
ATOM 1326 O O . ALA A 1 183 ? -35.394 -3.795 38.126 1.00 97.94 183 ALA A O 1
ATOM 1327 N N . ALA A 1 184 ? -34.500 -5.122 36.552 1.00 97.69 184 ALA A N 1
ATOM 1328 C CA . ALA A 1 184 ? -35.629 -6.046 36.489 1.00 97.69 184 ALA A CA 1
ATOM 1329 C C . ALA A 1 184 ? -35.888 -6.751 37.833 1.00 97.69 184 ALA A C 1
ATOM 1331 O O . ALA A 1 184 ? -37.045 -6.896 38.241 1.00 97.69 184 ALA A O 1
ATOM 1332 N N . SER A 1 185 ? -34.835 -7.160 38.553 1.00 97.31 185 SER A N 1
ATOM 1333 C CA . SER A 1 185 ? -34.987 -7.769 39.879 1.00 97.31 185 SER A CA 1
ATOM 1334 C C . SER A 1 185 ? -35.512 -6.768 40.908 1.00 97.31 185 SER A C 1
ATOM 1336 O O . SER A 1 185 ? -36.422 -7.097 41.668 1.00 97.31 185 SER A O 1
ATOM 1338 N N . ALA A 1 186 ? -35.003 -5.531 40.902 1.00 97.62 186 ALA A N 1
ATOM 1339 C CA . ALA A 1 186 ? -35.476 -4.472 41.790 1.00 97.62 186 ALA A CA 1
ATOM 1340 C C . ALA A 1 186 ? -36.957 -4.131 41.543 1.00 97.62 186 ALA A C 1
ATOM 1342 O O . ALA A 1 186 ? -37.728 -3.977 42.494 1.00 97.62 186 ALA A O 1
ATOM 1343 N N . GLU A 1 187 ? -37.385 -4.075 40.278 1.00 97.06 187 GLU A N 1
ATOM 1344 C CA . GLU A 1 187 ? -38.794 -3.893 39.924 1.00 97.06 187 GLU A CA 1
ATOM 1345 C C . GLU A 1 187 ? -39.672 -5.052 40.406 1.00 97.06 187 GLU A C 1
A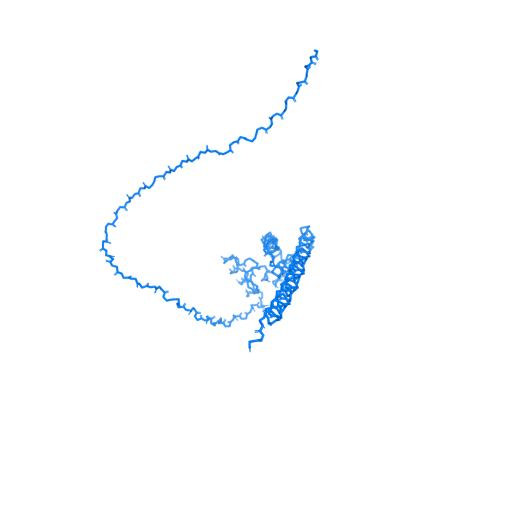TOM 1347 O O . GLU A 1 187 ? -40.754 -4.822 40.954 1.00 97.06 187 GLU A O 1
ATOM 1352 N N . ALA A 1 188 ? -39.226 -6.298 40.221 1.00 97.00 188 ALA A N 1
ATOM 1353 C CA . ALA A 1 188 ? -39.963 -7.473 40.672 1.00 97.00 188 ALA A CA 1
ATOM 1354 C C . ALA A 1 188 ? -40.133 -7.477 42.200 1.00 97.00 188 ALA A C 1
ATOM 1356 O O . ALA A 1 188 ? -41.244 -7.678 42.697 1.00 97.00 188 ALA A O 1
ATOM 1357 N N . GLU A 1 189 ? -39.070 -7.180 42.952 1.00 96.69 189 GLU A N 1
ATOM 1358 C CA . GLU A 1 189 ? -39.132 -7.053 44.410 1.00 96.69 189 GLU A CA 1
ATOM 1359 C C . GLU A 1 189 ? -40.085 -5.938 44.857 1.00 96.69 189 GLU A C 1
ATOM 1361 O O . GLU A 1 189 ? -40.885 -6.138 45.776 1.00 96.69 189 GLU A O 1
ATOM 1366 N N . ALA A 1 190 ? -40.042 -4.774 44.203 1.00 96.00 190 ALA A N 1
ATOM 1367 C CA . ALA A 1 190 ? -40.941 -3.665 44.507 1.00 96.00 190 ALA A CA 1
ATOM 1368 C C . ALA A 1 190 ? -42.415 -4.047 44.282 1.00 96.00 190 ALA A C 1
ATOM 1370 O O . ALA A 1 190 ? -43.264 -3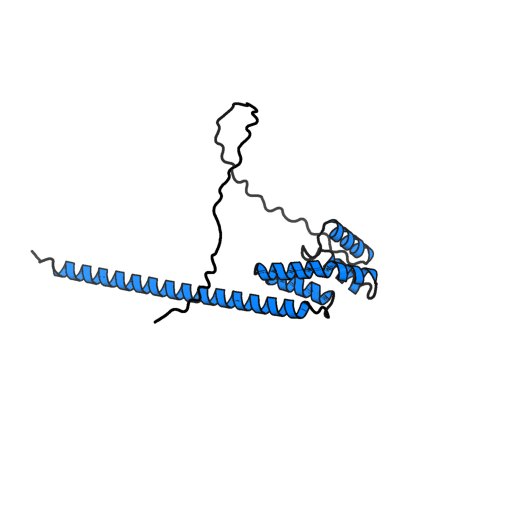.753 45.128 1.00 96.00 190 ALA A O 1
ATOM 1371 N N . ARG A 1 191 ? -42.719 -4.765 43.190 1.00 95.62 191 ARG A N 1
ATOM 1372 C CA . ARG A 1 191 ? -44.074 -5.271 42.895 1.00 95.62 191 ARG A CA 1
ATOM 1373 C C . ARG A 1 191 ? -44.553 -6.268 43.951 1.00 95.62 191 ARG A C 1
ATOM 1375 O O . ARG A 1 191 ? -45.691 -6.162 44.405 1.00 95.62 191 ARG A O 1
ATOM 1382 N N . LEU A 1 192 ? -43.692 -7.193 44.382 1.00 95.56 192 LEU A N 1
ATOM 1383 C CA . LEU A 1 192 ? -44.022 -8.156 45.440 1.00 95.56 192 LEU A CA 1
ATOM 1384 C C . LEU A 1 192 ? -44.314 -7.458 46.777 1.00 95.56 192 LEU A C 1
ATOM 1386 O O . LEU A 1 192 ? -45.300 -7.784 47.439 1.00 95.56 192 LEU A O 1
ATOM 1390 N N . ARG A 1 193 ? -43.503 -6.461 47.158 1.00 94.88 193 ARG A N 1
ATOM 1391 C CA . ARG A 1 193 ? -43.725 -5.674 48.384 1.00 94.88 193 ARG A CA 1
ATOM 1392 C C . ARG A 1 193 ? -45.032 -4.880 48.333 1.00 94.88 193 ARG A C 1
ATOM 1394 O O . ARG A 1 193 ? -45.755 -4.856 49.325 1.00 94.88 193 ARG A O 1
ATOM 1401 N N . ALA A 1 194 ? -45.359 -4.273 47.192 1.00 93.88 194 ALA A N 1
ATOM 1402 C CA . ALA A 1 194 ? -46.616 -3.546 47.012 1.00 93.88 194 ALA A CA 1
ATOM 1403 C C . ALA A 1 194 ? -47.845 -4.470 47.118 1.00 93.88 194 ALA A C 1
ATOM 1405 O O . ALA A 1 194 ? -48.817 -4.131 47.793 1.00 93.88 194 ALA A O 1
ATOM 1406 N N . ALA A 1 195 ? -47.783 -5.665 46.520 1.00 92.31 195 ALA A N 1
ATOM 1407 C CA . ALA A 1 195 ? -48.855 -6.655 46.614 1.00 92.31 195 ALA A CA 1
ATOM 1408 C C . ALA A 1 195 ? -49.090 -7.122 48.062 1.00 92.31 195 ALA A C 1
ATOM 1410 O O . ALA A 1 195 ? -50.234 -7.217 48.497 1.00 92.31 195 ALA A O 1
ATOM 1411 N N . ALA A 1 196 ? -48.020 -7.345 48.834 1.00 91.44 196 ALA A N 1
ATOM 1412 C CA . ALA A 1 196 ? -48.119 -7.743 50.240 1.00 91.44 196 ALA A CA 1
ATOM 1413 C C . ALA A 1 196 ? -48.676 -6.638 51.162 1.00 91.44 196 ALA A C 1
ATOM 1415 O O . ALA A 1 196 ? -49.245 -6.940 52.208 1.00 91.44 196 ALA A O 1
ATOM 1416 N N . ALA A 1 197 ? -48.521 -5.364 50.788 1.00 88.12 197 ALA A N 1
ATOM 1417 C CA . ALA A 1 197 ? -48.982 -4.219 51.573 1.00 88.12 197 ALA A CA 1
ATOM 1418 C C . ALA A 1 197 ? -50.452 -3.831 51.319 1.00 88.12 197 ALA A C 1
ATOM 1420 O O . ALA A 1 197 ? -50.956 -2.928 51.982 1.00 88.12 197 ALA A O 1
ATOM 1421 N N . THR A 1 198 ? -51.143 -4.481 50.376 1.00 78.31 198 THR A N 1
ATOM 1422 C CA . THR A 1 198 ? -52.550 -4.192 50.061 1.00 78.31 198 THR A CA 1
ATOM 1423 C C . THR A 1 198 ? -53.454 -5.089 50.925 1.00 78.31 198 THR A C 1
ATOM 1425 O O . THR A 1 198 ? -53.526 -6.289 50.656 1.00 78.31 198 THR A O 1
ATOM 1428 N N . PRO A 1 199 ? -54.116 -4.585 51.989 1.00 65.38 199 PRO A N 1
ATOM 1429 C CA . PRO A 1 199 ? -54.920 -5.429 52.871 1.00 65.38 199 PRO A CA 1
ATOM 1430 C C . PRO A 1 199 ? -56.197 -5.905 52.164 1.00 65.38 199 PRO A C 1
ATOM 1432 O O . PRO A 1 199 ? -56.901 -5.112 51.539 1.00 65.38 199 PRO A O 1
ATOM 1435 N N . ALA A 1 200 ? -56.509 -7.199 52.292 1.00 63.59 200 ALA A N 1
ATOM 1436 C CA . ALA A 1 200 ? -57.789 -7.758 51.865 1.00 63.59 200 ALA A CA 1
ATOM 1437 C C . ALA A 1 200 ? -58.917 -7.106 52.686 1.00 63.59 200 ALA A C 1
ATOM 1439 O O . ALA A 1 200 ? -58.953 -7.258 53.908 1.00 63.59 200 ALA A O 1
ATOM 1440 N N . SER A 1 201 ? -59.769 -6.325 52.015 1.00 54.56 201 SER A N 1
ATOM 1441 C CA . SER A 1 201 ? -61.003 -5.759 52.584 1.00 54.56 201 SER A CA 1
ATOM 1442 C C . SER A 1 201 ? -62.146 -6.759 52.513 1.00 54.56 201 SER A C 1
ATOM 1444 O O . SER A 1 201 ? -62.185 -7.521 51.520 1.00 54.56 201 SER A O 1
#